Protein AF-A0A849ZCG6-F1 (afdb_monomer_lite)

Secondary structure (DSSP, 8-state):
-------PPPP--HHHHIIIIIGGGSPTT--HHHHHHS-S-TT--HHHHHHHHHHHHHHHHHHHHHHT-TT----SSHHHHHHHGGG--HHHHHHHHH-BSSTTSPBHHHHHHHHHHHHHHHHHHHHH--EEE--SSGGG-EEEEEETTEEEEE-HHHHHHHHTSTTTTTTTHHHHHHIIIIITTT--GGGSPP-S-TT-----BSS--HHHHHHHHHHH-TT-----TTSPPHHHHHHTT-SEEEEEEETTTTEEEEEEE-SSEEEEEEEETTEEEEEEEEE--SSSPPEEEEEE-TT--EEEEEEEEETTEEEEEEEETT--

Structure (mmCIF, N/CA/C/O backbone):
data_AF-A0A849ZCG6-F1
#
_entry.id   AF-A0A849ZCG6-F1
#
loop_
_atom_site.group_PDB
_atom_site.id
_atom_site.type_symbol
_atom_site.label_atom_id
_atom_site.label_alt_id
_atom_site.label_comp_id
_atom_site.label_asym_id
_atom_site.label_entity_id
_atom_site.label_seq_id
_atom_site.pdbx_PDB_ins_code
_atom_site.Cartn_x
_atom_site.Cartn_y
_atom_site.Cartn_z
_atom_site.occupancy
_atom_site.B_iso_or_equiv
_atom_site.auth_seq_id
_atom_site.auth_comp_id
_atom_site.auth_asym_id
_atom_site.auth_atom_id
_atom_site.pdbx_PDB_model_num
ATOM 1 N N . MET A 1 1 ? 50.697 -10.346 13.438 1.00 40.75 1 MET A N 1
ATOM 2 C CA . MET A 1 1 ? 49.800 -10.617 12.291 1.00 40.75 1 MET A CA 1
ATOM 3 C C . MET A 1 1 ? 48.739 -9.524 12.235 1.00 40.75 1 MET A C 1
ATOM 5 O O . MET A 1 1 ? 47.953 -9.419 13.169 1.00 40.75 1 MET A O 1
ATOM 9 N N . LYS A 1 2 ? 48.748 -8.664 11.204 1.00 34.62 2 LYS A N 1
ATOM 10 C CA . LYS A 1 2 ? 47.652 -7.710 10.957 1.00 34.62 2 LYS A CA 1
ATOM 11 C C . LYS A 1 2 ? 46.417 -8.524 10.565 1.00 34.62 2 LYS A C 1
ATOM 13 O O . LYS A 1 2 ? 46.492 -9.297 9.614 1.00 34.62 2 LYS A O 1
ATOM 18 N N . LYS A 1 3 ? 45.315 -8.391 11.311 1.00 36.19 3 LYS A N 1
ATOM 19 C CA . LYS A 1 3 ? 44.024 -8.972 10.925 1.00 36.19 3 LYS A CA 1
ATOM 20 C C . LYS A 1 3 ? 43.656 -8.402 9.553 1.00 36.19 3 LYS A C 1
ATOM 22 O O . LYS A 1 3 ? 43.533 -7.186 9.422 1.00 36.19 3 LYS A O 1
ATOM 27 N N . LEU A 1 4 ? 43.545 -9.271 8.549 1.00 33.12 4 LEU A N 1
ATOM 28 C CA . LEU A 1 4 ? 42.955 -8.939 7.256 1.00 33.12 4 LEU A CA 1
ATOM 29 C C . LEU A 1 4 ? 41.557 -8.387 7.533 1.00 33.12 4 LEU A C 1
ATOM 31 O O . LEU A 1 4 ? 40.688 -9.090 8.046 1.00 33.12 4 LEU A O 1
ATOM 35 N N . GLN A 1 5 ? 41.389 -7.095 7.276 1.00 35.34 5 GLN A N 1
ATOM 36 C CA . GLN A 1 5 ? 40.102 -6.430 7.326 1.00 35.34 5 GLN A CA 1
ATOM 37 C C . GLN A 1 5 ? 39.284 -7.042 6.188 1.00 35.34 5 GLN A C 1
ATOM 39 O O . GLN A 1 5 ? 39.550 -6.779 5.016 1.00 35.34 5 GLN A O 1
ATOM 44 N N . VAL A 1 6 ? 38.359 -7.940 6.527 1.00 39.22 6 VAL A N 1
ATOM 45 C CA . VAL A 1 6 ? 37.380 -8.459 5.574 1.00 39.22 6 VAL A CA 1
ATOM 46 C C . VAL A 1 6 ? 36.543 -7.255 5.157 1.00 39.22 6 VAL A C 1
ATOM 48 O O . VAL A 1 6 ? 35.706 -6.783 5.926 1.00 39.22 6 VAL A O 1
ATOM 51 N N . TYR A 1 7 ? 36.842 -6.693 3.985 1.00 39.72 7 TYR A N 1
ATOM 52 C CA . TYR A 1 7 ? 36.022 -5.656 3.373 1.00 39.72 7 TYR A CA 1
ATOM 53 C C . TYR A 1 7 ? 34.651 -6.275 3.130 1.00 39.72 7 TYR A C 1
ATOM 55 O O . TYR A 1 7 ? 34.474 -7.098 2.234 1.00 39.72 7 TYR A O 1
ATOM 63 N N . LYS A 1 8 ? 33.685 -5.922 3.979 1.00 44.72 8 LYS A N 1
ATOM 64 C CA . LYS A 1 8 ? 32.283 -6.226 3.721 1.00 44.72 8 LYS A CA 1
ATOM 65 C C . LYS A 1 8 ? 31.948 -5.546 2.386 1.00 44.72 8 LYS A C 1
ATOM 67 O O . LYS A 1 8 ? 32.287 -4.365 2.250 1.00 44.72 8 LYS A O 1
ATOM 72 N N . PRO A 1 9 ? 31.373 -6.250 1.395 1.00 60.22 9 PRO A N 1
ATOM 73 C CA . PRO A 1 9 ? 30.975 -5.603 0.153 1.00 60.22 9 PRO A CA 1
ATOM 74 C C . PRO A 1 9 ? 30.108 -4.390 0.498 1.00 60.22 9 PRO A C 1
ATOM 76 O O . PRO A 1 9 ? 29.282 -4.451 1.413 1.00 60.22 9 PRO A O 1
ATOM 79 N N . ALA A 1 10 ? 30.374 -3.261 -0.162 1.00 72.94 10 ALA A N 1
ATOM 80 C CA . ALA A 1 10 ? 29.630 -2.035 0.086 1.00 72.94 10 ALA A CA 1
ATOM 81 C C . ALA A 1 10 ? 28.130 -2.308 -0.104 1.00 72.94 10 ALA A C 1
ATOM 83 O O . ALA A 1 10 ? 27.751 -3.031 -1.029 1.00 72.94 10 ALA A O 1
ATOM 84 N N . ARG A 1 11 ? 27.304 -1.736 0.776 1.00 86.19 11 ARG A N 1
ATOM 85 C CA . ARG A 1 11 ? 25.838 -1.841 0.749 1.00 86.19 11 ARG A CA 1
ATOM 86 C C . ARG A 1 11 ? 25.300 -1.461 -0.635 1.00 86.19 11 ARG A C 1
ATOM 88 O O . ARG A 1 11 ? 25.823 -0.539 -1.271 1.00 86.19 11 ARG A O 1
ATOM 95 N N . LEU A 1 12 ? 24.290 -2.179 -1.106 1.00 90.75 12 LEU A N 1
ATOM 96 C CA . LEU A 1 12 ? 23.609 -1.923 -2.369 1.00 90.75 12 LEU A CA 1
ATOM 97 C C . LEU A 1 12 ? 22.279 -1.210 -2.094 1.00 90.75 12 LEU A C 1
ATOM 99 O O . LEU A 1 12 ? 21.214 -1.825 -2.033 1.00 90.75 12 LEU A O 1
ATOM 103 N N . ASP A 1 13 ? 22.364 0.101 -1.869 1.00 94.62 13 ASP A N 1
ATOM 104 C CA . ASP A 1 13 ? 21.191 0.964 -1.725 1.00 94.62 13 ASP A CA 1
ATOM 105 C C . ASP A 1 13 ? 20.553 1.303 -3.091 1.00 94.62 13 ASP A C 1
ATOM 107 O O . ASP A 1 13 ? 21.103 1.024 -4.162 1.00 94.62 13 ASP A O 1
ATOM 111 N N . ALA A 1 14 ? 19.359 1.902 -3.061 1.00 94.88 14 ALA A N 1
ATOM 112 C CA . ALA A 1 14 ? 18.614 2.242 -4.274 1.00 94.88 14 ALA A CA 1
ATOM 113 C C . ALA A 1 14 ? 19.334 3.280 -5.158 1.00 94.88 14 ALA A C 1
ATOM 115 O O . ALA A 1 14 ? 19.219 3.227 -6.385 1.00 94.88 14 ALA A O 1
ATOM 116 N N . GLU A 1 15 ? 20.083 4.213 -4.561 1.00 95.12 15 GLU A N 1
ATOM 117 C CA . GLU A 1 15 ? 20.839 5.227 -5.305 1.00 95.12 15 GLU A CA 1
ATOM 118 C C . GLU A 1 15 ? 21.993 4.584 -6.074 1.00 95.12 15 GLU A C 1
ATOM 120 O O . GLU A 1 15 ? 22.219 4.884 -7.247 1.00 95.12 15 GLU A O 1
ATOM 125 N N . ARG A 1 16 ? 22.703 3.656 -5.437 1.00 94.75 16 ARG A N 1
ATOM 126 C CA . ARG A 1 16 ? 23.783 2.896 -6.044 1.00 94.75 16 ARG A CA 1
ATOM 127 C C . ARG A 1 16 ? 23.267 1.974 -7.143 1.00 94.75 16 ARG A C 1
ATOM 129 O O . ARG A 1 16 ? 23.869 1.957 -8.213 1.00 94.75 16 ARG A O 1
ATOM 136 N N . LEU A 1 17 ? 22.141 1.285 -6.927 1.00 95.00 17 LEU A N 1
ATOM 137 C CA . LEU A 1 17 ? 21.459 0.518 -7.978 1.00 95.00 17 LEU A CA 1
ATOM 138 C C . LEU A 1 17 ? 21.165 1.397 -9.196 1.00 95.00 17 LEU A C 1
ATOM 140 O O . LEU A 1 17 ? 21.531 1.041 -10.315 1.00 95.00 17 LEU A O 1
ATOM 144 N N . PHE A 1 18 ? 20.561 2.568 -8.977 1.00 95.62 18 PHE A N 1
ATOM 145 C CA . PHE A 1 18 ? 20.289 3.529 -10.041 1.00 95.62 18 PHE A CA 1
ATOM 146 C C . PHE A 1 18 ? 21.573 3.955 -10.764 1.00 95.62 18 PHE A C 1
ATOM 148 O O . PHE A 1 18 ? 21.667 3.817 -11.982 1.00 95.62 18 PHE A O 1
ATOM 155 N N . ARG A 1 19 ? 22.572 4.441 -10.021 1.00 95.06 19 ARG A N 1
ATOM 156 C CA . ARG A 1 19 ? 23.813 5.006 -10.565 1.00 95.06 19 ARG A CA 1
ATOM 157 C C . ARG A 1 19 ? 24.645 3.985 -11.336 1.00 95.06 19 ARG A C 1
ATOM 159 O O . ARG A 1 19 ? 25.226 4.339 -12.354 1.00 95.06 19 ARG A O 1
ATOM 166 N N . GLU A 1 20 ? 24.735 2.752 -10.846 1.00 93.50 20 GLU A N 1
ATOM 167 C CA . GLU A 1 20 ? 25.603 1.729 -11.437 1.00 93.50 20 GLU A CA 1
ATOM 168 C C . GLU A 1 20 ? 24.917 0.951 -12.564 1.00 93.50 20 GLU A C 1
ATOM 170 O O . GLU A 1 20 ? 25.587 0.591 -13.527 1.00 93.50 20 GLU A O 1
ATOM 175 N N . GLN A 1 21 ? 23.606 0.695 -12.467 1.00 93.50 21 GLN A N 1
ATOM 176 C CA . GLN A 1 21 ? 22.914 -0.202 -13.403 1.00 93.50 21 GLN A CA 1
ATOM 177 C C . GLN A 1 21 ? 22.033 0.525 -14.421 1.00 93.50 21 GLN A C 1
ATOM 179 O O . GLN A 1 21 ? 21.887 0.039 -15.538 1.00 93.50 21 GLN A O 1
ATOM 184 N N . PHE A 1 22 ? 21.450 1.676 -14.068 1.00 94.38 22 PHE A N 1
ATOM 185 C CA . PHE A 1 22 ? 20.446 2.336 -14.912 1.00 94.38 22 PHE A CA 1
ATOM 186 C C . PHE A 1 22 ? 20.912 3.665 -15.482 1.00 94.38 22 PHE A C 1
ATOM 188 O O . PHE A 1 22 ? 20.645 3.929 -16.647 1.00 94.38 22 PHE A O 1
ATOM 195 N N . LEU A 1 23 ? 21.633 4.486 -14.715 1.00 93.81 23 LEU A N 1
ATOM 196 C CA . LEU A 1 23 ? 22.146 5.773 -15.186 1.00 93.81 23 LEU A CA 1
ATOM 197 C C . LEU A 1 23 ? 22.976 5.652 -16.483 1.00 93.81 23 LEU A C 1
ATOM 199 O O . LEU A 1 23 ? 22.756 6.473 -17.373 1.00 93.81 23 LEU A O 1
ATOM 203 N N . PRO A 1 24 ? 23.844 4.631 -16.668 1.00 92.94 24 PRO A N 1
ATOM 204 C CA . PRO A 1 24 ? 24.573 4.444 -17.926 1.00 92.94 24 PRO A CA 1
ATOM 205 C C . PRO A 1 24 ? 23.683 4.121 -19.137 1.00 92.94 24 PRO A C 1
ATOM 207 O O . PRO A 1 24 ? 24.143 4.234 -20.268 1.00 92.94 24 PRO A O 1
ATOM 210 N N . LEU A 1 25 ? 22.430 3.708 -18.910 1.00 92.56 25 LEU A N 1
ATOM 211 C CA . LEU A 1 25 ? 21.464 3.359 -19.957 1.00 92.56 25 LEU A CA 1
ATOM 212 C C . LEU A 1 25 ? 20.627 4.561 -20.418 1.00 92.56 25 LEU A C 1
ATOM 214 O O . LEU A 1 25 ? 19.839 4.433 -21.355 1.00 92.56 25 LEU A O 1
ATOM 218 N N . TYR A 1 26 ? 20.764 5.724 -19.772 1.00 93.50 26 TYR A N 1
ATOM 219 C CA . TYR A 1 26 ? 20.118 6.950 -20.242 1.00 93.50 26 TYR A CA 1
ATOM 220 C C . TYR A 1 26 ? 20.844 7.488 -21.481 1.00 93.50 26 TYR A C 1
ATOM 222 O O . TYR A 1 26 ? 22.069 7.368 -21.574 1.00 93.50 26 TYR A O 1
ATOM 230 N N . PRO A 1 27 ? 20.129 8.135 -22.421 1.00 89.81 27 PRO A N 1
ATOM 231 C CA . PRO A 1 27 ? 20.770 8.734 -23.584 1.00 89.81 27 PRO A CA 1
ATOM 232 C C . PRO A 1 27 ? 21.845 9.761 -23.169 1.00 89.81 27 PRO A C 1
ATOM 234 O O . PRO A 1 27 ? 21.611 10.537 -22.233 1.00 89.81 27 PRO A O 1
ATOM 237 N N . PRO A 1 28 ? 23.008 9.817 -23.846 1.00 89.69 28 PRO A N 1
ATOM 238 C CA . PRO A 1 28 ? 24.068 10.766 -23.512 1.00 89.69 28 PRO A CA 1
ATOM 239 C C . PRO A 1 28 ? 23.575 12.220 -23.500 1.00 89.69 28 PRO A C 1
ATOM 241 O O . PRO A 1 28 ? 22.860 12.645 -24.403 1.00 89.69 28 PRO A O 1
ATOM 244 N N . GLY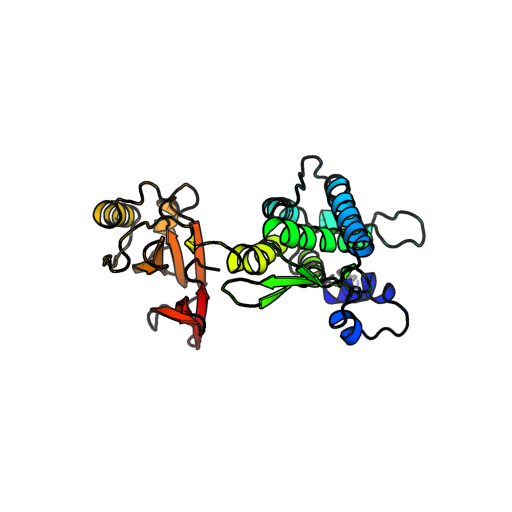 A 1 29 ? 23.967 12.990 -22.480 1.00 88.38 29 GLY A N 1
ATOM 245 C CA . GLY A 1 29 ? 23.579 14.401 -22.342 1.00 88.38 29 GLY A CA 1
ATOM 246 C C . GLY A 1 29 ? 22.133 14.639 -21.890 1.00 88.38 29 GLY A C 1
ATOM 247 O O . GLY A 1 29 ? 21.681 15.781 -21.895 1.00 88.38 29 GLY A O 1
ATOM 248 N N . SER A 1 30 ? 21.406 13.592 -21.492 1.00 90.31 30 SER A N 1
ATOM 249 C CA . SER A 1 30 ? 20.031 13.725 -21.006 1.00 90.31 30 SER A CA 1
ATOM 250 C C . SER A 1 30 ? 19.934 14.494 -19.689 1.00 90.31 30 SER A C 1
ATOM 252 O O . SER A 1 30 ? 20.654 14.210 -18.731 1.00 90.31 30 SER A O 1
ATOM 254 N N . ASP A 1 31 ? 18.949 15.387 -19.601 1.00 93.00 31 ASP A N 1
ATOM 255 C CA . ASP A 1 31 ? 18.501 15.975 -18.340 1.00 93.00 31 ASP A CA 1
ATOM 256 C C . ASP A 1 31 ? 17.413 15.084 -17.717 1.00 93.00 31 ASP A C 1
ATOM 258 O O . ASP A 1 31 ? 16.291 14.980 -18.224 1.00 93.00 31 ASP A O 1
ATOM 262 N N . LEU A 1 32 ? 17.738 14.444 -16.590 1.00 91.69 32 LEU A N 1
ATOM 263 C CA . LEU A 1 32 ? 16.813 13.565 -15.865 1.00 91.69 32 LEU A CA 1
ATOM 264 C C . LEU A 1 32 ? 15.553 14.296 -15.380 1.00 91.69 32 LEU A C 1
ATOM 266 O O . LEU A 1 32 ? 14.475 13.705 -15.318 1.00 91.69 32 LEU A O 1
ATOM 270 N N . GLY A 1 33 ? 15.669 15.574 -15.021 1.00 91.69 33 GLY A N 1
ATOM 271 C CA . GLY A 1 33 ? 14.538 16.402 -14.621 1.00 91.69 33 GLY A CA 1
ATOM 272 C C . GLY A 1 33 ? 13.581 16.655 -15.783 1.00 91.69 33 GLY A C 1
ATOM 273 O O . GLY A 1 33 ? 12.365 16.599 -15.590 1.00 91.69 33 GLY A O 1
ATOM 274 N N . VAL A 1 34 ? 14.111 16.885 -16.988 1.00 93.12 34 VAL A N 1
ATOM 275 C CA . VAL A 1 34 ? 13.304 17.010 -18.213 1.00 93.12 34 VAL A CA 1
ATOM 276 C C . VAL A 1 34 ? 12.640 15.682 -18.556 1.00 93.12 34 VAL A C 1
ATOM 278 O O . VAL A 1 34 ? 11.423 15.663 -18.746 1.00 93.12 34 VAL A O 1
ATOM 281 N N . ILE A 1 35 ? 13.396 14.578 -18.555 1.00 92.12 35 ILE A N 1
ATOM 282 C CA . ILE A 1 35 ? 12.859 13.232 -18.805 1.00 92.12 35 ILE A CA 1
ATOM 283 C C . ILE A 1 35 ? 11.682 12.950 -17.880 1.00 92.12 35 ILE A C 1
ATOM 285 O O . ILE A 1 35 ? 10.619 12.576 -18.347 1.00 92.12 35 ILE A O 1
ATOM 289 N N . ARG A 1 36 ? 11.823 13.189 -16.574 1.00 90.88 36 ARG A N 1
ATOM 290 C CA . ARG A 1 36 ? 10.790 12.834 -15.589 1.00 90.88 36 ARG A CA 1
ATOM 291 C C . ARG A 1 36 ? 9.506 13.659 -15.706 1.00 90.88 36 ARG A C 1
ATOM 293 O O . ARG A 1 36 ? 8.451 13.178 -15.289 1.00 90.88 36 ARG A O 1
ATOM 300 N N . ARG A 1 37 ? 9.576 14.872 -16.262 1.00 91.19 37 ARG A N 1
ATOM 301 C CA . ARG A 1 37 ? 8.423 15.778 -16.419 1.00 91.19 37 ARG A CA 1
ATOM 302 C C . ARG A 1 37 ? 7.767 15.723 -17.799 1.00 91.19 37 ARG A C 1
ATOM 304 O O . ARG A 1 37 ? 6.626 16.152 -17.922 1.00 91.19 37 ARG A O 1
ATOM 311 N N . THR A 1 38 ? 8.464 15.233 -18.820 1.00 92.62 38 THR A N 1
ATOM 312 C CA . THR A 1 38 ? 7.995 15.310 -20.210 1.00 92.62 38 THR A CA 1
ATOM 313 C C . THR A 1 38 ? 7.281 14.029 -20.608 1.00 92.62 38 THR A C 1
ATOM 315 O O . THR A 1 38 ? 7.871 12.954 -20.551 1.00 92.62 38 THR A O 1
ATOM 318 N N . ASP A 1 39 ? 6.027 14.141 -21.045 1.00 91.75 39 ASP A N 1
ATOM 319 C CA . ASP A 1 39 ? 5.334 13.017 -21.670 1.00 91.75 39 ASP A CA 1
ATOM 320 C C . ASP A 1 39 ? 5.942 12.725 -23.043 1.00 91.75 39 ASP A C 1
ATOM 322 O O . ASP A 1 39 ? 5.977 13.593 -23.914 1.00 91.75 39 ASP A O 1
ATOM 326 N N . ALA A 1 40 ? 6.452 11.507 -23.215 1.00 93.19 40 ALA A N 1
ATOM 327 C CA . ALA A 1 40 ? 7.021 11.032 -24.469 1.00 93.19 40 ALA A CA 1
ATOM 328 C C . ALA A 1 40 ? 5.940 10.566 -25.461 1.00 93.19 40 ALA A C 1
ATOM 330 O O . ALA A 1 40 ? 6.250 10.343 -26.630 1.00 93.19 40 ALA A O 1
ATOM 331 N N . ASN A 1 41 ? 4.680 10.443 -25.025 1.00 93.38 41 ASN A N 1
ATOM 332 C CA . ASN A 1 41 ? 3.544 10.095 -25.873 1.00 93.38 41 ASN A CA 1
ATOM 333 C C . ASN A 1 41 ? 2.360 11.079 -25.717 1.00 93.38 41 ASN A C 1
ATOM 335 O O . ASN A 1 41 ? 1.231 10.654 -25.454 1.00 93.38 41 ASN A O 1
ATOM 339 N N . PRO A 1 42 ? 2.561 12.397 -25.923 1.00 89.50 42 PRO A N 1
ATOM 340 C CA . PRO A 1 42 ? 1.528 13.404 -25.663 1.00 89.50 42 PRO A CA 1
ATOM 341 C C . PRO A 1 42 ? 0.302 13.259 -26.582 1.00 89.50 42 PRO A C 1
ATOM 343 O O . PRO A 1 42 ? -0.805 13.641 -26.211 1.00 89.50 42 PRO A O 1
ATOM 346 N N . ALA A 1 43 ? 0.484 12.678 -27.772 1.00 90.44 43 ALA A N 1
ATOM 347 C CA . ALA A 1 43 ? -0.587 12.403 -28.729 1.00 90.44 43 ALA A CA 1
ATOM 348 C C . ALA A 1 43 ? -1.326 11.076 -28.463 1.00 90.44 43 ALA A C 1
ATOM 350 O O . ALA A 1 43 ? -2.206 10.716 -29.241 1.00 90.44 43 ALA A O 1
ATOM 351 N N . LYS A 1 44 ? -0.972 10.341 -27.395 1.00 89.81 44 LYS A N 1
ATOM 352 C CA . LYS A 1 44 ? -1.550 9.034 -27.039 1.00 89.81 44 LYS A CA 1
ATOM 353 C C . LYS A 1 44 ? -1.519 8.033 -28.201 1.00 89.81 44 LYS A C 1
ATOM 355 O O . LYS A 1 44 ? -2.505 7.354 -28.476 1.00 89.81 44 LYS A O 1
ATOM 360 N N . ASN A 1 45 ? -0.379 7.940 -28.886 1.00 92.81 45 ASN A N 1
ATOM 361 C CA . ASN A 1 45 ? -0.170 6.967 -29.950 1.00 92.81 45 ASN A CA 1
ATOM 362 C C . ASN A 1 45 ? -0.414 5.542 -29.406 1.00 92.81 45 ASN A C 1
ATOM 364 O O . ASN A 1 45 ? 0.299 5.133 -28.480 1.00 92.81 45 ASN A O 1
ATOM 368 N N . PRO A 1 46 ? -1.380 4.787 -29.964 1.00 93.44 46 PRO A N 1
ATOM 369 C CA . PRO A 1 46 ? -1.723 3.453 -29.479 1.00 93.44 46 PRO A CA 1
ATOM 370 C C . PRO A 1 46 ? -0.578 2.451 -29.642 1.00 93.44 46 PRO A C 1
ATOM 372 O O . PRO A 1 46 ? -0.446 1.559 -28.813 1.00 93.44 46 PRO A O 1
ATOM 375 N N . ALA A 1 47 ? 0.301 2.616 -30.637 1.00 93.06 47 ALA A N 1
ATOM 376 C CA . ALA A 1 47 ? 1.433 1.709 -30.834 1.00 93.06 47 ALA A CA 1
ATOM 377 C C . ALA A 1 47 ? 2.423 1.751 -29.657 1.00 93.06 47 ALA A C 1
ATOM 379 O O . ALA A 1 47 ? 2.941 0.719 -29.239 1.00 93.06 47 ALA A O 1
ATOM 380 N N . SER A 1 48 ? 2.657 2.935 -29.080 1.00 90.75 48 SER A N 1
ATOM 381 C CA . SER A 1 48 ? 3.522 3.079 -27.903 1.00 90.75 48 SER A CA 1
ATOM 382 C C . SER A 1 48 ? 2.912 2.434 -26.659 1.00 90.75 48 SER A C 1
ATOM 384 O O . SER A 1 48 ? 3.643 1.871 -25.852 1.00 90.75 48 SER A O 1
ATOM 386 N N . LEU A 1 49 ? 1.585 2.501 -26.508 1.00 93.81 49 LEU A N 1
ATOM 387 C CA . LEU A 1 49 ? 0.881 1.846 -25.404 1.00 93.81 49 LEU A CA 1
ATOM 388 C C . LEU A 1 49 ? 0.860 0.320 -25.585 1.00 93.81 49 LEU A C 1
ATOM 390 O O . LEU A 1 49 ? 1.168 -0.388 -24.633 1.00 93.81 49 LEU A O 1
ATOM 394 N N . SER A 1 50 ? 0.632 -0.173 -26.810 1.00 93.75 50 SER A N 1
ATOM 395 C CA . SER A 1 50 ? 0.731 -1.604 -27.152 1.00 93.75 50 SER A CA 1
ATOM 396 C C . SER A 1 50 ? 2.104 -2.167 -26.793 1.00 93.75 50 SER A C 1
ATOM 398 O O . SER A 1 50 ? 2.196 -3.179 -26.112 1.00 93.75 50 SER A O 1
ATOM 400 N N . ALA A 1 51 ? 3.188 -1.467 -27.146 1.00 93.38 51 ALA A N 1
ATOM 401 C CA . ALA A 1 51 ? 4.542 -1.908 -26.810 1.00 93.38 51 ALA A CA 1
ATOM 402 C C . ALA A 1 51 ? 4.790 -1.990 -25.288 1.00 93.38 51 ALA A C 1
ATOM 404 O O . ALA A 1 51 ? 5.500 -2.882 -24.816 1.00 93.38 51 ALA A O 1
ATOM 405 N N . ILE A 1 52 ? 4.208 -1.073 -24.505 1.00 95.12 52 ILE A N 1
ATOM 406 C CA . ILE A 1 52 ? 4.273 -1.120 -23.036 1.00 95.12 52 ILE A CA 1
ATOM 407 C C . ILE A 1 52 ? 3.517 -2.344 -22.507 1.00 95.12 52 ILE A C 1
ATOM 409 O O . ILE A 1 52 ? 4.044 -3.065 -21.659 1.00 95.12 52 ILE A O 1
ATOM 413 N N . GLU A 1 53 ? 2.313 -2.596 -23.021 1.00 94.88 53 GLU A N 1
ATOM 414 C CA . GLU A 1 53 ? 1.487 -3.744 -22.636 1.00 94.88 53 GLU A CA 1
ATOM 415 C C . GLU A 1 53 ? 2.160 -5.073 -22.993 1.00 94.88 53 GLU A C 1
ATOM 417 O O . GLU A 1 53 ? 2.293 -5.936 -22.129 1.00 94.88 53 GLU A O 1
ATOM 422 N N . GLU A 1 54 ? 2.696 -5.202 -24.205 1.00 96.38 54 GLU A N 1
ATOM 423 C CA . GLU A 1 54 ? 3.464 -6.370 -24.650 1.00 96.38 54 GLU A CA 1
ATOM 424 C C . GLU A 1 54 ? 4.683 -6.625 -23.750 1.00 96.38 54 GLU A C 1
ATOM 426 O O . GLU A 1 54 ? 4.983 -7.769 -23.396 1.00 96.38 54 GLU A O 1
ATOM 431 N N . THR A 1 55 ? 5.374 -5.563 -23.319 1.00 96.75 55 THR A N 1
ATOM 432 C CA . THR A 1 55 ? 6.522 -5.681 -22.406 1.00 96.75 55 THR A CA 1
ATOM 433 C C . THR A 1 55 ? 6.092 -6.155 -21.015 1.00 96.75 55 THR A C 1
ATOM 435 O O . THR A 1 55 ? 6.768 -6.992 -20.407 1.00 96.75 55 THR A O 1
ATOM 438 N N . ALA A 1 56 ? 4.957 -5.662 -20.513 1.00 97.88 56 ALA A N 1
ATOM 439 C CA . ALA A 1 56 ? 4.378 -6.102 -19.249 1.00 97.88 56 ALA A CA 1
ATOM 440 C C . ALA A 1 56 ? 3.892 -7.566 -19.318 1.00 97.88 56 ALA A C 1
ATOM 442 O O . ALA A 1 56 ? 4.107 -8.337 -18.386 1.00 97.88 56 ALA A O 1
ATOM 443 N N . GLU A 1 57 ? 3.313 -7.994 -20.439 1.00 98.06 57 GLU A N 1
ATOM 444 C CA . GLU A 1 57 ? 2.934 -9.393 -20.685 1.00 98.06 57 GLU A CA 1
ATOM 445 C C . GLU A 1 57 ? 4.136 -10.321 -20.780 1.00 98.06 57 GLU A C 1
ATOM 447 O O . GLU A 1 57 ? 4.098 -11.447 -20.278 1.00 98.06 57 GLU A O 1
ATOM 452 N N . LEU A 1 58 ? 5.228 -9.851 -21.376 1.00 97.50 58 LEU A N 1
ATOM 453 C CA . LEU A 1 58 ? 6.479 -10.590 -21.377 1.00 97.50 58 LEU A CA 1
ATOM 454 C C . LEU A 1 58 ? 7.039 -10.742 -19.956 1.00 97.50 58 LEU A C 1
ATOM 456 O O . LEU A 1 58 ? 7.520 -11.821 -19.612 1.00 97.50 58 LEU A O 1
ATOM 460 N N . PHE A 1 59 ? 6.941 -9.706 -19.115 1.00 98.25 59 PHE A N 1
ATOM 461 C CA . PHE A 1 59 ? 7.306 -9.821 -17.701 1.00 98.25 59 PHE A CA 1
ATOM 462 C C . PHE A 1 59 ? 6.486 -10.900 -16.998 1.00 98.25 59 PHE A C 1
ATOM 464 O O . PHE A 1 59 ? 7.071 -11.783 -16.380 1.00 98.25 59 PHE A O 1
ATOM 471 N N . ALA A 1 60 ? 5.156 -10.856 -17.126 1.00 98.19 60 ALA A N 1
ATOM 472 C CA . ALA A 1 60 ? 4.255 -11.810 -16.483 1.00 98.19 60 ALA A CA 1
ATOM 473 C C . ALA A 1 60 ? 4.618 -13.266 -16.820 1.00 98.19 60 ALA A C 1
ATOM 475 O O . ALA A 1 60 ? 4.615 -14.128 -15.946 1.00 98.19 60 ALA A O 1
ATOM 476 N N . LYS A 1 61 ? 5.010 -13.518 -18.076 1.00 97.62 61 LYS A N 1
ATOM 477 C CA . LYS A 1 61 ? 5.430 -14.841 -18.562 1.00 97.62 61 LYS A CA 1
ATOM 478 C C . LYS A 1 61 ? 6.799 -15.282 -18.038 1.00 97.62 61 LYS A C 1
ATOM 480 O O . LYS A 1 61 ? 6.990 -16.464 -17.787 1.00 97.62 61 LYS A O 1
ATOM 485 N N . LEU A 1 62 ? 7.763 -14.367 -17.922 1.00 96.94 62 LEU A N 1
ATOM 486 C CA . LEU A 1 62 ? 9.161 -14.705 -17.609 1.00 96.94 62 LEU A CA 1
ATOM 487 C C . LEU A 1 62 ? 9.519 -14.570 -16.123 1.00 96.94 62 LEU A C 1
ATOM 489 O O . LEU A 1 62 ? 10.498 -15.165 -15.669 1.00 96.94 62 LEU A O 1
ATOM 493 N N . ALA A 1 63 ? 8.767 -13.778 -15.360 1.00 97.19 63 ALA A N 1
ATOM 494 C CA . ALA A 1 63 ? 9.032 -13.537 -13.946 1.00 97.19 63 ALA A CA 1
ATOM 495 C C . ALA A 1 63 ? 8.997 -14.812 -13.077 1.00 97.19 63 ALA A C 1
ATOM 497 O O . ALA A 1 63 ? 9.889 -14.925 -12.233 1.00 97.19 63 ALA A O 1
ATOM 498 N N . PRO A 1 64 ? 8.076 -15.782 -13.277 1.00 97.19 64 PRO A N 1
ATOM 499 C CA . PRO A 1 64 ? 8.076 -17.048 -12.533 1.00 97.19 64 PRO A CA 1
ATOM 500 C C . PRO A 1 64 ? 9.430 -17.768 -12.597 1.00 97.19 64 PRO A C 1
ATOM 502 O O . PRO A 1 64 ? 10.037 -18.060 -11.564 1.00 97.19 64 PRO A O 1
ATOM 505 N N . ASP A 1 65 ? 9.978 -17.944 -13.801 1.00 94.75 65 ASP A N 1
ATOM 506 C CA . ASP A 1 65 ? 11.285 -18.577 -14.016 1.00 94.75 65 ASP A CA 1
ATOM 507 C C . ASP A 1 65 ? 12.442 -17.726 -13.480 1.00 94.75 65 ASP A C 1
ATOM 509 O O . ASP A 1 65 ? 13.396 -18.240 -12.886 1.00 94.75 65 ASP A O 1
ATOM 513 N N . AL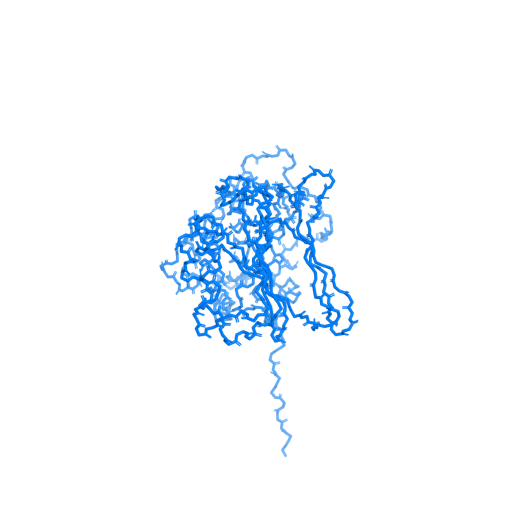A A 1 66 ? 12.370 -16.406 -13.673 1.00 94.38 66 ALA A N 1
ATOM 514 C CA . ALA A 1 66 ? 13.391 -15.473 -13.206 1.00 94.38 66 ALA A CA 1
ATOM 515 C C . ALA A 1 66 ? 13.517 -15.486 -11.671 1.00 94.38 66 ALA A C 1
ATOM 517 O O . ALA A 1 66 ? 14.628 -15.428 -11.135 1.00 94.38 66 ALA A O 1
ATOM 518 N N . LEU A 1 67 ? 12.385 -15.614 -10.975 1.00 95.62 67 LEU A N 1
ATOM 519 C CA . LEU A 1 67 ? 12.299 -15.657 -9.518 1.00 95.62 67 LEU A CA 1
ATOM 520 C C . LEU A 1 67 ? 12.459 -17.073 -8.950 1.00 95.62 67 LEU A C 1
ATOM 522 O O . LEU A 1 67 ? 12.783 -17.210 -7.771 1.00 95.62 67 LEU A O 1
ATOM 526 N N . GLY A 1 68 ? 12.337 -18.117 -9.774 1.00 94.69 68 GLY A N 1
ATOM 527 C CA . GLY A 1 68 ? 12.366 -19.513 -9.330 1.00 94.69 68 GLY A CA 1
ATOM 528 C C . GLY A 1 68 ? 11.073 -19.941 -8.629 1.00 94.69 68 GLY A C 1
ATOM 529 O O . GLY A 1 68 ? 11.118 -20.758 -7.714 1.00 94.69 68 GLY A O 1
ATOM 530 N N . ALA A 1 69 ? 9.943 -19.365 -9.037 1.00 96.56 69 ALA A N 1
ATOM 531 C CA . ALA A 1 69 ? 8.611 -19.610 -8.498 1.00 96.56 69 ALA A CA 1
ATOM 532 C C . ALA A 1 69 ? 7.657 -19.981 -9.652 1.00 96.56 69 ALA A C 1
ATOM 534 O O . ALA A 1 69 ? 6.917 -19.117 -10.112 1.00 96.56 69 ALA A O 1
ATOM 535 N N . PRO A 1 70 ? 7.683 -21.231 -10.156 1.00 94.62 70 PRO A N 1
ATOM 536 C CA . PRO A 1 70 ? 6.944 -21.629 -11.362 1.00 94.62 70 PRO A CA 1
ATOM 537 C C . PRO A 1 70 ? 5.419 -21.532 -11.216 1.00 94.62 70 PRO A C 1
ATOM 539 O O . PRO A 1 70 ? 4.728 -21.336 -12.208 1.00 94.62 70 PRO A O 1
ATOM 542 N N . ASP A 1 71 ? 4.903 -21.615 -9.987 1.00 95.00 71 ASP A N 1
ATOM 543 C CA . ASP A 1 71 ? 3.472 -21.486 -9.684 1.00 95.00 71 ASP A CA 1
ATOM 544 C C . ASP A 1 71 ? 3.028 -20.021 -9.487 1.00 95.00 71 ASP A C 1
ATOM 546 O O . ASP A 1 71 ? 1.885 -19.755 -9.112 1.00 95.00 71 ASP A O 1
ATOM 550 N N . LEU A 1 72 ? 3.930 -19.049 -9.686 1.00 97.50 72 LEU A N 1
ATOM 551 C CA . LEU A 1 72 ? 3.594 -17.631 -9.601 1.00 97.50 72 LEU A CA 1
ATOM 552 C C . LEU A 1 72 ? 2.684 -17.238 -10.769 1.00 97.50 72 LEU A C 1
ATOM 554 O O . LEU A 1 72 ? 3.133 -17.130 -11.907 1.00 97.50 72 LEU A O 1
ATOM 558 N N . ASP A 1 73 ? 1.425 -16.939 -10.458 1.00 96.12 73 ASP A N 1
ATOM 559 C CA . ASP A 1 73 ? 0.466 -16.427 -11.434 1.00 96.12 73 ASP A CA 1
ATOM 560 C C . ASP A 1 73 ? 0.388 -14.891 -11.417 1.00 96.12 73 ASP A C 1
ATOM 562 O O . ASP A 1 73 ? 0.127 -14.266 -10.377 1.00 96.12 73 ASP A O 1
ATOM 566 N N . LEU A 1 74 ? 0.609 -14.291 -12.587 1.00 97.88 74 LEU A N 1
ATOM 567 C CA . LEU A 1 74 ? 0.665 -12.851 -12.832 1.00 97.88 74 LEU A CA 1
ATOM 568 C C . LEU A 1 74 ? -0.423 -12.450 -13.843 1.00 97.88 74 LEU A C 1
ATOM 570 O O . LEU A 1 74 ? -0.187 -12.309 -15.041 1.00 97.88 74 LEU A O 1
ATOM 574 N N . ASP A 1 75 ? -1.630 -12.259 -13.316 1.00 97.25 75 ASP A N 1
ATOM 575 C CA . ASP A 1 75 ? -2.895 -11.994 -14.015 1.00 97.25 75 ASP A CA 1
ATOM 576 C C . ASP A 1 75 ? -3.246 -10.498 -14.141 1.00 97.25 75 ASP A C 1
ATOM 578 O O . ASP A 1 75 ? -4.367 -10.149 -14.509 1.00 97.25 75 ASP A O 1
ATOM 582 N N . PHE A 1 76 ? -2.299 -9.602 -13.839 1.00 98.00 76 PHE A N 1
ATOM 583 C CA . PHE A 1 76 ? -2.478 -8.143 -13.840 1.00 98.00 76 PHE A CA 1
ATOM 584 C C . PHE A 1 76 ? -3.489 -7.588 -12.824 1.00 98.00 76 PHE A C 1
ATOM 586 O O . PHE A 1 76 ? -3.885 -6.427 -12.930 1.00 98.00 76 PHE A O 1
ATOM 593 N N . THR A 1 77 ? -3.900 -8.375 -11.828 1.00 97.75 77 THR A N 1
ATOM 594 C CA . THR A 1 77 ? -4.716 -7.878 -10.712 1.00 97.75 77 THR A CA 1
ATOM 595 C C . THR A 1 77 ? -3.857 -7.229 -9.623 1.00 97.75 77 THR A C 1
ATOM 597 O O . THR A 1 77 ? -2.637 -7.402 -9.582 1.00 97.75 77 THR A O 1
ATOM 600 N N . ASP A 1 78 ? -4.479 -6.542 -8.664 1.00 96.81 78 ASP A N 1
ATOM 601 C CA . ASP A 1 78 ? -3.766 -6.065 -7.470 1.00 96.81 78 ASP A CA 1
ATOM 602 C C . ASP A 1 78 ? -3.145 -7.245 -6.702 1.00 96.81 78 ASP A C 1
ATOM 604 O O . ASP A 1 78 ? -2.012 -7.175 -6.224 1.00 96.81 78 ASP A O 1
ATOM 608 N N . ALA A 1 79 ? -3.843 -8.389 -6.674 1.00 96.81 79 ALA A N 1
ATOM 609 C CA . ALA A 1 79 ? -3.364 -9.615 -6.046 1.00 96.81 79 ALA A CA 1
ATOM 610 C C . ALA A 1 79 ? -2.072 -10.143 -6.693 1.00 96.81 79 ALA A C 1
ATOM 612 O O . ALA A 1 79 ? -1.237 -10.712 -5.990 1.00 96.81 79 ALA A O 1
ATOM 613 N N . SER A 1 80 ? -1.844 -9.898 -7.989 1.00 97.81 80 SER A N 1
ATOM 614 C CA . SER A 1 80 ? -0.557 -10.204 -8.624 1.00 97.81 80 SER A CA 1
ATOM 615 C C . SER A 1 80 ? 0.611 -9.462 -7.978 1.00 97.81 80 SER A C 1
ATOM 617 O O . SER A 1 80 ? 1.680 -10.043 -7.803 1.00 97.81 80 SER A O 1
ATOM 619 N N . VAL A 1 81 ? 0.425 -8.197 -7.591 1.00 97.94 81 VAL A N 1
ATOM 620 C CA . VAL A 1 81 ? 1.475 -7.413 -6.921 1.00 97.94 81 VAL A CA 1
ATOM 621 C C . VAL A 1 81 ? 1.772 -7.998 -5.540 1.00 97.94 81 VAL A C 1
ATOM 623 O O . VAL A 1 81 ? 2.939 -8.146 -5.172 1.00 97.94 81 VAL A O 1
ATOM 626 N N . HIS A 1 82 ? 0.730 -8.411 -4.811 1.00 97.31 82 HIS A N 1
ATOM 627 C CA . HIS A 1 82 ? 0.856 -9.067 -3.503 1.00 97.31 82 HIS A CA 1
ATOM 628 C C . HIS A 1 82 ? 1.510 -10.449 -3.577 1.00 97.31 82 HIS A C 1
ATOM 630 O O . HIS A 1 82 ? 2.238 -10.815 -2.658 1.00 97.31 82 HIS A O 1
ATOM 636 N N . ARG A 1 83 ? 1.306 -11.204 -4.663 1.00 97.50 83 ARG A N 1
ATOM 637 C CA . ARG A 1 83 ? 2.010 -12.476 -4.908 1.00 97.50 83 ARG A CA 1
ATOM 638 C C . ARG A 1 83 ? 3.471 -12.263 -5.307 1.00 97.50 83 ARG A C 1
ATOM 640 O O . ARG A 1 83 ? 4.339 -13.026 -4.895 1.00 97.50 83 ARG A O 1
ATOM 647 N N . LEU A 1 84 ? 3.749 -11.217 -6.086 1.00 97.69 84 LEU A N 1
ATOM 648 C CA . LEU A 1 84 ? 5.082 -10.908 -6.598 1.00 97.69 84 LEU A CA 1
ATOM 649 C C . LEU A 1 84 ? 6.021 -10.336 -5.529 1.00 97.69 84 LEU A C 1
ATOM 651 O O . LEU A 1 84 ? 7.179 -10.740 -5.448 1.00 97.69 84 LEU A O 1
ATOM 655 N N . ALA A 1 85 ? 5.554 -9.378 -4.726 1.00 97.38 85 ALA A N 1
ATOM 656 C CA . ALA A 1 85 ? 6.413 -8.615 -3.819 1.00 97.38 85 ALA A CA 1
ATOM 657 C C . ALA A 1 85 ? 7.210 -9.471 -2.808 1.00 97.38 85 ALA A C 1
ATOM 659 O O . ALA A 1 85 ? 8.396 -9.184 -2.630 1.00 97.38 85 ALA A O 1
ATOM 660 N N . PRO A 1 86 ? 6.646 -10.530 -2.188 1.00 96.44 86 PRO A N 1
ATOM 661 C CA . PRO A 1 86 ? 7.391 -11.396 -1.271 1.00 96.44 86 PRO A CA 1
ATOM 662 C C . PRO A 1 86 ? 8.534 -12.173 -1.939 1.00 96.44 86 PRO A C 1
ATOM 664 O O . PRO A 1 86 ? 9.465 -12.596 -1.260 1.00 96.44 86 PRO A O 1
ATOM 667 N N . LEU A 1 87 ? 8.484 -12.354 -3.264 1.00 97.31 87 LEU A N 1
ATOM 668 C CA . LEU A 1 87 ? 9.503 -13.074 -4.033 1.00 97.31 87 LEU A CA 1
ATOM 669 C C . LEU A 1 87 ? 10.706 -12.193 -4.402 1.00 97.31 87 LEU A C 1
ATOM 671 O O . LEU A 1 87 ? 11.713 -12.697 -4.904 1.00 97.31 87 LEU A O 1
ATOM 675 N N . LEU A 1 88 ? 10.639 -10.885 -4.134 1.00 96.50 88 LEU A N 1
ATOM 676 C CA . LEU A 1 88 ? 11.751 -9.952 -4.316 1.00 96.50 88 LEU A CA 1
ATOM 677 C C . LEU A 1 88 ? 12.743 -10.068 -3.146 1.00 96.50 88 LEU A C 1
ATOM 679 O O . LEU A 1 88 ? 12.837 -9.190 -2.283 1.00 96.50 88 LEU A O 1
ATOM 683 N N . THR A 1 89 ? 13.471 -11.185 -3.104 1.00 96.12 89 THR A N 1
ATOM 684 C CA . THR A 1 89 ? 14.466 -11.494 -2.064 1.00 96.12 89 THR A CA 1
ATOM 685 C C . THR A 1 89 ? 15.893 -11.181 -2.513 1.00 96.12 89 THR A C 1
ATOM 687 O O . THR A 1 89 ? 16.163 -11.007 -3.705 1.00 96.12 89 THR A O 1
ATOM 690 N N . ALA A 1 90 ? 16.830 -11.132 -1.559 1.00 94.56 90 ALA A N 1
ATOM 691 C CA . ALA A 1 90 ? 18.250 -10.939 -1.852 1.00 94.56 90 ALA A CA 1
ATOM 692 C C . ALA A 1 90 ? 18.790 -12.062 -2.742 1.00 94.56 90 ALA A C 1
ATOM 694 O O . ALA A 1 90 ? 19.452 -11.793 -3.737 1.00 94.56 90 ALA A O 1
ATOM 695 N N . GLU A 1 91 ? 18.407 -13.307 -2.466 1.00 94.44 91 GLU A N 1
ATOM 696 C CA . GLU A 1 91 ? 18.801 -14.463 -3.267 1.00 94.44 91 GLU A CA 1
ATOM 697 C C . GLU A 1 91 ? 18.259 -14.359 -4.696 1.00 94.44 91 GLU A C 1
ATOM 699 O O . GLU A 1 91 ? 18.965 -14.695 -5.645 1.00 94.44 91 GLU A O 1
ATOM 704 N N . ALA A 1 92 ? 17.013 -13.906 -4.871 1.00 95.44 92 ALA A N 1
ATOM 705 C CA . ALA A 1 92 ? 16.445 -13.684 -6.197 1.00 95.44 92 ALA A CA 1
ATOM 706 C C . ALA A 1 92 ? 17.199 -12.578 -6.945 1.00 95.44 92 ALA A C 1
ATOM 708 O O . ALA A 1 92 ? 17.627 -12.787 -8.080 1.00 95.44 92 ALA A O 1
ATOM 709 N N . ARG A 1 93 ? 17.430 -11.433 -6.297 1.00 95.25 93 ARG A N 1
ATOM 710 C CA . ARG A 1 93 ? 18.202 -10.318 -6.859 1.00 95.25 93 ARG A CA 1
ATOM 711 C C . ARG A 1 93 ? 19.604 -10.747 -7.284 1.00 95.25 93 ARG A C 1
ATOM 713 O O . ARG A 1 93 ? 20.024 -10.433 -8.395 1.00 95.25 93 ARG A O 1
ATOM 720 N N . ASP A 1 94 ? 20.319 -11.454 -6.422 1.00 94.06 94 ASP A N 1
ATOM 721 C CA . ASP A 1 94 ? 21.710 -11.824 -6.663 1.00 94.06 94 ASP A CA 1
ATOM 722 C C . ASP A 1 94 ? 21.806 -12.827 -7.831 1.00 94.06 94 ASP A C 1
ATOM 724 O O . ASP A 1 94 ? 22.623 -12.637 -8.735 1.00 94.06 94 ASP A O 1
ATOM 728 N N . ARG A 1 95 ? 20.868 -13.786 -7.942 1.00 93.81 95 ARG A N 1
ATOM 729 C CA . ARG A 1 95 ? 20.739 -14.650 -9.138 1.00 93.81 95 ARG A CA 1
ATOM 730 C C . ARG A 1 95 ? 20.518 -13.851 -10.425 1.00 93.81 95 ARG A C 1
ATOM 732 O O . ARG A 1 95 ? 21.037 -14.218 -11.480 1.00 93.81 95 ARG A O 1
ATOM 739 N N . LEU A 1 96 ? 19.725 -12.781 -10.368 1.00 94.94 96 LEU A N 1
ATOM 740 C CA . LEU A 1 96 ? 19.473 -11.916 -11.524 1.00 94.94 96 LEU A CA 1
ATOM 741 C C . LEU A 1 96 ? 20.713 -11.099 -11.919 1.00 94.94 96 LEU A C 1
ATOM 743 O O . LEU A 1 96 ? 20.871 -10.778 -13.098 1.00 94.94 96 LEU A O 1
ATOM 747 N N . PHE A 1 97 ? 21.596 -10.774 -10.970 1.00 93.38 97 PHE A N 1
ATOM 748 C CA . PHE A 1 97 ? 22.880 -10.123 -11.252 1.00 93.38 97 PHE A CA 1
ATOM 749 C C . PHE A 1 97 ? 23.899 -11.062 -11.904 1.00 93.38 97 PHE A C 1
ATOM 751 O O . PHE A 1 97 ? 24.681 -10.629 -12.754 1.00 93.38 97 PHE A O 1
ATOM 758 N N . GLU A 1 98 ? 23.897 -12.336 -11.515 1.00 91.56 98 GLU A N 1
ATOM 759 C CA . GLU A 1 98 ? 24.811 -13.347 -12.057 1.00 91.56 98 GLU A CA 1
ATOM 760 C C . GLU A 1 98 ? 24.457 -13.745 -13.496 1.00 91.56 98 GLU A C 1
ATOM 762 O O . GLU A 1 98 ? 25.343 -13.993 -14.317 1.00 91.56 98 GLU A O 1
ATOM 767 N N . LYS A 1 99 ? 23.162 -13.779 -13.827 1.00 89.50 99 LYS A N 1
ATOM 768 C CA . LYS A 1 99 ? 22.684 -14.142 -15.166 1.00 89.50 99 LYS A CA 1
ATOM 769 C C . LYS A 1 99 ? 22.876 -12.994 -16.160 1.00 89.50 99 LYS A C 1
ATOM 771 O O . LYS A 1 99 ? 22.452 -11.868 -15.917 1.00 89.50 99 LYS A O 1
ATOM 776 N N . ARG A 1 100 ? 23.447 -13.297 -17.329 1.00 88.19 100 ARG A N 1
ATOM 777 C CA . ARG A 1 100 ? 23.570 -12.387 -18.484 1.00 88.19 100 ARG A CA 1
ATOM 778 C C . ARG A 1 100 ? 23.133 -13.100 -19.754 1.00 88.19 100 ARG A C 1
ATOM 780 O O . ARG A 1 100 ? 23.365 -14.300 -19.882 1.00 88.19 100 ARG A O 1
ATOM 787 N N . ALA A 1 101 ? 22.544 -12.358 -20.689 1.00 79.56 101 ALA A N 1
ATOM 788 C CA . ALA A 1 101 ? 22.185 -12.901 -21.999 1.00 79.56 101 ALA A CA 1
ATOM 789 C C . ALA A 1 101 ? 23.434 -13.229 -22.839 1.00 79.56 101 ALA A C 1
ATOM 791 O O . ALA A 1 101 ? 23.489 -14.274 -23.482 1.00 79.56 101 ALA A O 1
ATOM 792 N N . ALA A 1 102 ? 24.452 -12.363 -22.794 1.00 82.56 102 ALA A N 1
ATOM 793 C CA . ALA A 1 102 ? 25.736 -12.551 -23.467 1.00 82.56 102 ALA A CA 1
ATOM 794 C C . ALA A 1 102 ? 26.863 -11.762 -22.760 1.00 82.56 102 ALA A C 1
ATOM 796 O O . ALA A 1 102 ? 26.584 -10.871 -21.950 1.00 82.56 102 ALA A O 1
ATOM 797 N N . PRO A 1 103 ? 28.150 -12.057 -23.037 1.00 82.44 103 PRO A N 1
ATOM 798 C CA . PRO A 1 103 ? 29.262 -11.233 -22.564 1.00 82.44 103 PRO A CA 1
ATOM 799 C C . PRO A 1 103 ? 29.126 -9.777 -23.035 1.00 82.44 103 PRO A C 1
ATOM 801 O O . PRO A 1 103 ? 28.937 -9.525 -24.219 1.00 82.44 103 PRO A O 1
ATOM 804 N N . GLY A 1 104 ? 29.244 -8.822 -22.109 1.00 81.62 104 GLY A N 1
ATOM 805 C CA . GLY A 1 104 ? 29.102 -7.387 -22.396 1.00 81.62 104 GLY A CA 1
ATOM 806 C C . GLY A 1 104 ? 27.674 -6.842 -22.285 1.00 81.62 104 GLY A C 1
ATOM 807 O O . GLY A 1 104 ? 27.519 -5.633 -22.145 1.00 81.62 104 GLY A O 1
ATOM 808 N N . GLU A 1 105 ? 26.655 -7.706 -22.248 1.00 85.25 105 GLU A N 1
ATOM 809 C CA . GLU A 1 105 ? 25.266 -7.292 -22.016 1.00 85.25 105 GLU A CA 1
ATOM 810 C C . GLU A 1 105 ? 25.006 -6.973 -20.534 1.00 85.25 105 GLU A C 1
ATOM 812 O O . GLU A 1 105 ? 25.674 -7.539 -19.646 1.00 85.25 105 GLU A O 1
ATOM 817 N N . PRO A 1 106 ? 24.023 -6.102 -20.230 1.00 87.94 106 PRO A N 1
ATOM 818 C CA . PRO A 1 106 ? 23.560 -5.880 -18.870 1.00 87.94 106 PRO A CA 1
ATOM 819 C C . PRO A 1 106 ? 23.147 -7.191 -18.177 1.00 87.94 106 PRO A C 1
ATOM 821 O O . PRO A 1 106 ? 22.720 -8.149 -18.831 1.00 87.94 106 PRO A O 1
ATOM 824 N N . PRO A 1 107 ? 23.251 -7.264 -16.839 1.00 92.62 107 PRO A N 1
ATOM 825 C CA . PRO A 1 107 ? 22.672 -8.369 -16.086 1.00 92.62 107 PRO A CA 1
ATOM 826 C C . PRO A 1 107 ? 21.171 -8.515 -16.356 1.00 92.62 107 PRO A C 1
ATOM 828 O O . PRO A 1 107 ? 20.476 -7.519 -16.575 1.00 92.62 107 PRO A O 1
ATOM 831 N N . LEU A 1 108 ? 20.644 -9.737 -16.244 1.00 94.31 108 LEU A N 1
ATOM 832 C CA . LEU A 1 108 ? 19.207 -10.016 -16.345 1.00 94.31 108 LEU A CA 1
ATOM 833 C C . LEU A 1 108 ? 18.396 -9.153 -15.366 1.00 94.31 108 LEU A C 1
ATOM 835 O O . LEU A 1 108 ? 17.273 -8.765 -15.674 1.00 94.31 108 LEU A O 1
ATOM 839 N N . PHE A 1 109 ? 18.998 -8.790 -14.230 1.00 95.62 109 PHE A N 1
ATOM 840 C CA . PHE A 1 109 ? 18.484 -7.804 -13.280 1.00 95.62 109 PHE A CA 1
ATOM 841 C C . PHE A 1 109 ? 17.961 -6.524 -13.949 1.00 95.62 109 PHE A C 1
ATOM 843 O O . PHE A 1 109 ? 16.867 -6.075 -13.621 1.00 95.62 109 PHE A O 1
ATOM 850 N N . VAL A 1 110 ? 18.688 -5.952 -14.913 1.00 95.12 110 VAL A N 1
ATOM 851 C CA . VAL A 1 110 ? 18.278 -4.711 -15.591 1.00 95.12 110 VAL A CA 1
ATOM 852 C C . VAL A 1 110 ? 16.971 -4.915 -16.356 1.00 95.12 110 VAL A C 1
ATOM 854 O O . VAL A 1 110 ? 16.032 -4.138 -16.185 1.00 95.12 110 VAL A O 1
ATOM 857 N N . HIS A 1 111 ? 16.874 -5.987 -17.145 1.00 94.44 111 HIS A N 1
ATOM 858 C CA . HIS A 1 111 ? 15.658 -6.321 -17.890 1.00 94.44 111 HIS A CA 1
ATOM 859 C C . HIS A 1 111 ? 14.488 -6.627 -16.954 1.00 94.44 111 HIS A C 1
ATOM 861 O O . HIS A 1 111 ? 13.388 -6.116 -17.157 1.00 94.44 111 HIS A O 1
ATOM 867 N N . PHE A 1 112 ? 14.742 -7.398 -15.894 1.00 97.00 112 PHE A N 1
ATOM 868 C CA . PHE A 1 112 ? 13.745 -7.725 -14.880 1.00 97.00 112 PHE A CA 1
ATOM 869 C C . PHE A 1 112 ? 13.144 -6.461 -14.252 1.00 97.00 112 PHE A C 1
ATOM 871 O O . PHE A 1 112 ? 11.927 -6.352 -14.135 1.00 97.00 112 PHE A O 1
ATOM 878 N N . VAL A 1 113 ? 13.976 -5.473 -13.903 1.00 97.31 113 VAL A N 1
ATOM 879 C CA . VAL A 1 113 ? 13.504 -4.199 -13.345 1.00 97.31 113 VAL A CA 1
ATOM 880 C C . VAL A 1 113 ? 12.740 -3.374 -14.378 1.00 97.31 113 VAL A C 1
ATOM 882 O O . VAL A 1 113 ? 11.641 -2.916 -14.078 1.00 97.31 113 VAL A O 1
ATOM 885 N N . ILE A 1 114 ? 13.282 -3.188 -15.588 1.00 95.81 114 ILE A N 1
ATOM 886 C CA . ILE A 1 114 ? 12.631 -2.379 -16.635 1.00 95.81 114 ILE A CA 1
ATOM 887 C C . ILE A 1 114 ? 11.234 -2.925 -16.941 1.00 95.81 114 ILE A C 1
ATOM 889 O O . ILE A 1 114 ? 10.266 -2.169 -16.977 1.00 95.81 114 ILE A O 1
ATOM 893 N N . HIS A 1 115 ? 11.125 -4.238 -17.125 1.00 97.69 115 HIS A N 1
ATOM 894 C CA . HIS A 1 115 ? 9.870 -4.885 -17.485 1.00 97.69 115 HIS A CA 1
ATOM 895 C C . HIS A 1 115 ? 8.917 -4.961 -16.281 1.00 97.69 115 HIS A C 1
ATOM 897 O O . HIS A 1 115 ? 7.722 -4.712 -16.424 1.00 97.69 115 HIS A O 1
ATOM 903 N N . GLY A 1 116 ? 9.442 -5.229 -15.082 1.00 97.94 116 GLY A N 1
ATOM 904 C CA . GLY A 1 116 ? 8.654 -5.311 -13.854 1.00 97.94 116 GLY A CA 1
ATOM 905 C C . GLY A 1 116 ? 8.006 -3.986 -13.457 1.00 97.94 116 GLY A C 1
ATOM 906 O O . GLY A 1 116 ? 6.856 -3.956 -13.026 1.00 97.94 116 GLY A O 1
ATOM 907 N N . VAL A 1 117 ? 8.692 -2.868 -13.695 1.00 97.88 117 VAL A N 1
ATOM 908 C CA . VAL A 1 117 ? 8.129 -1.522 -13.514 1.00 97.88 117 VAL A CA 1
ATOM 909 C C . VAL A 1 117 ? 6.918 -1.282 -14.409 1.00 97.88 117 VAL A C 1
ATOM 911 O O . VAL A 1 117 ? 5.912 -0.744 -13.942 1.00 97.88 117 VAL A O 1
ATOM 914 N N . LEU A 1 118 ? 7.000 -1.698 -15.676 1.00 98.06 118 LEU A N 1
ATOM 915 C CA . LEU A 1 118 ? 5.881 -1.592 -16.610 1.00 98.06 118 LEU A CA 1
ATOM 916 C C . LEU A 1 118 ? 4.741 -2.529 -16.210 1.00 98.06 118 LEU A C 1
ATOM 918 O O . LEU A 1 118 ? 3.589 -2.116 -16.257 1.00 98.06 118 LEU A O 1
ATOM 922 N N . TYR A 1 119 ? 5.048 -3.739 -15.738 1.00 98.50 119 TYR A N 1
ATOM 923 C CA . TYR A 1 119 ? 4.044 -4.657 -15.202 1.00 98.50 119 TYR A CA 1
ATOM 924 C C . TYR A 1 119 ? 3.293 -4.070 -14.001 1.00 98.50 119 TYR A C 1
ATOM 926 O O . TYR A 1 119 ? 2.065 -4.050 -13.992 1.00 98.50 119 TYR A O 1
ATOM 934 N N . LEU A 1 120 ? 4.010 -3.511 -13.023 1.00 98.00 120 LEU A N 1
ATOM 935 C CA . LEU A 1 120 ? 3.405 -2.898 -11.837 1.00 98.00 120 LEU A CA 1
ATOM 936 C C . LEU A 1 120 ? 2.461 -1.743 -12.193 1.00 98.00 120 LEU A C 1
ATOM 938 O O . LEU A 1 120 ? 1.365 -1.628 -11.643 1.00 98.00 120 LEU A O 1
ATOM 942 N N . ALA A 1 121 ? 2.883 -0.887 -13.124 1.00 97.56 121 ALA A N 1
ATOM 943 C CA . ALA A 1 121 ? 2.038 0.180 -13.641 1.00 97.56 121 ALA A CA 1
ATOM 944 C C . ALA A 1 121 ? 0.847 -0.362 -14.451 1.00 97.56 121 ALA A C 1
ATOM 946 O O . ALA A 1 121 ? -0.261 0.149 -14.300 1.00 97.56 121 ALA A O 1
ATOM 947 N N . ALA A 1 122 ? 1.039 -1.419 -15.245 1.00 97.94 122 ALA A N 1
ATOM 948 C CA . ALA A 1 122 ? -0.032 -2.066 -15.996 1.00 97.94 122 ALA A CA 1
ATOM 949 C C . ALA A 1 122 ? -1.115 -2.649 -15.077 1.00 97.94 122 ALA A C 1
ATOM 951 O O . ALA A 1 122 ? -2.292 -2.505 -15.405 1.00 97.94 122 ALA A O 1
ATOM 952 N N . CYS A 1 123 ? -0.757 -3.219 -13.917 1.00 98.19 123 CYS A N 1
ATOM 953 C CA . CYS A 1 123 ? -1.743 -3.619 -12.906 1.00 98.19 123 CYS A CA 1
ATOM 954 C C . CYS A 1 123 ? -2.626 -2.427 -12.517 1.00 98.19 123 CYS A C 1
ATOM 956 O O . CYS A 1 123 ? -3.838 -2.493 -12.668 1.00 98.19 123 CYS A O 1
ATOM 958 N N . ALA A 1 124 ? -2.025 -1.293 -12.127 1.00 97.38 124 ALA A N 1
ATOM 959 C CA . ALA A 1 124 ? -2.778 -0.099 -11.722 1.00 97.38 124 ALA A CA 1
ATOM 960 C C . ALA A 1 124 ? -3.679 0.462 -12.841 1.00 97.38 124 ALA A C 1
ATOM 962 O O . ALA A 1 124 ? -4.786 0.930 -12.578 1.00 97.38 124 ALA A O 1
ATOM 963 N N . VAL A 1 125 ? -3.224 0.412 -14.095 1.00 96.75 125 VAL A N 1
ATOM 964 C CA . VAL A 1 125 ? -4.019 0.836 -15.260 1.00 96.75 125 VAL A CA 1
ATOM 965 C C . VAL A 1 125 ? -5.216 -0.090 -15.468 1.00 96.75 125 VAL A C 1
ATOM 967 O O . VAL A 1 125 ? -6.334 0.392 -15.643 1.00 96.75 125 VAL A O 1
ATOM 970 N N . ARG A 1 126 ? -5.001 -1.410 -15.413 1.00 96.25 126 ARG A N 1
ATOM 971 C CA . ARG A 1 126 ? -6.034 -2.419 -15.686 1.00 96.25 126 ARG A CA 1
ATOM 972 C C . ARG A 1 126 ? -7.064 -2.538 -14.561 1.00 96.25 126 ARG A C 1
ATOM 974 O O . ARG A 1 126 ? -8.239 -2.723 -14.858 1.00 96.25 126 ARG A O 1
ATOM 981 N N . THR A 1 127 ? -6.656 -2.421 -13.297 1.00 95.12 127 THR A N 1
ATOM 982 C CA . THR A 1 127 ? -7.557 -2.613 -12.146 1.00 95.12 127 THR A CA 1
ATOM 983 C C . THR A 1 127 ? -8.163 -1.318 -11.632 1.00 95.12 127 THR A C 1
ATOM 985 O O . THR A 1 127 ? -9.324 -1.312 -11.232 1.00 95.12 127 THR A O 1
ATOM 988 N N . ARG A 1 128 ? -7.394 -0.221 -11.624 1.00 93.75 128 ARG A N 1
ATOM 989 C CA . ARG A 1 128 ? -7.773 1.039 -10.958 1.00 93.75 128 ARG A CA 1
ATOM 990 C C . ARG A 1 128 ? -8.002 2.205 -11.916 1.00 93.75 128 ARG A C 1
ATOM 992 O O . ARG A 1 128 ? -8.154 3.338 -11.471 1.00 93.75 128 ARG A O 1
ATOM 999 N N . GLY A 1 129 ? -8.015 1.951 -13.225 1.00 92.31 129 GLY A N 1
ATOM 1000 C CA . GLY A 1 129 ? -8.273 2.982 -14.233 1.00 92.31 129 GLY A CA 1
ATOM 1001 C C . GLY A 1 129 ? -7.187 4.058 -14.305 1.00 92.31 129 GLY A C 1
ATOM 1002 O O . GLY A 1 129 ? -7.455 5.171 -14.761 1.00 92.31 129 GLY A O 1
ATOM 1003 N N . ALA A 1 130 ? -5.966 3.753 -13.851 1.00 95.69 130 ALA A N 1
ATOM 1004 C CA . ALA A 1 130 ? -4.846 4.675 -13.979 1.00 95.69 130 ALA A CA 1
ATOM 1005 C C . ALA A 1 130 ? -4.568 5.001 -15.455 1.00 95.69 130 ALA A C 1
ATOM 1007 O O . ALA A 1 130 ? -4.834 4.209 -16.358 1.00 95.69 130 ALA A O 1
ATOM 1008 N N . THR A 1 131 ? -3.975 6.162 -15.709 1.00 95.25 131 THR A N 1
ATOM 1009 C CA . THR A 1 131 ? -3.610 6.599 -17.061 1.00 95.25 131 THR A CA 1
ATOM 1010 C C . THR A 1 131 ? -2.101 6.652 -17.219 1.00 95.25 131 THR A C 1
ATOM 1012 O O . THR A 1 131 ? -1.393 7.180 -16.362 1.00 95.25 131 THR A O 1
ATOM 1015 N N . TRP A 1 132 ? -1.590 6.106 -18.321 1.00 95.81 132 TRP A N 1
ATOM 1016 C CA . TRP A 1 132 ? -0.163 6.149 -18.622 1.00 95.81 132 TRP A CA 1
ATOM 1017 C C . TRP A 1 132 ? 0.327 7.581 -18.825 1.00 95.81 132 TRP A C 1
ATOM 1019 O O . TRP A 1 132 ? -0.256 8.359 -19.577 1.00 95.81 132 TRP A O 1
ATOM 1029 N N . LEU A 1 133 ? 1.453 7.883 -18.190 1.00 95.44 133 LEU A N 1
ATOM 1030 C CA . LEU A 1 133 ? 2.281 9.049 -18.442 1.00 95.44 133 LEU A CA 1
ATOM 1031 C C . LEU A 1 133 ? 3.624 8.529 -18.959 1.00 95.44 133 LEU A C 1
ATOM 1033 O O . LEU A 1 133 ? 4.544 8.239 -18.186 1.00 95.44 133 LEU A O 1
ATOM 1037 N N . VAL A 1 134 ? 3.709 8.351 -20.276 1.00 95.94 134 VAL A N 1
ATOM 1038 C CA . VAL A 1 134 ? 4.832 7.661 -20.920 1.00 95.94 134 VAL A CA 1
ATOM 1039 C C . VAL A 1 134 ? 6.084 8.525 -20.831 1.00 95.94 134 VAL A C 1
ATOM 1041 O O . VAL A 1 134 ? 6.021 9.742 -21.006 1.00 95.94 134 VAL A O 1
ATOM 1044 N N . ARG A 1 135 ? 7.235 7.915 -20.546 1.00 94.75 135 ARG A N 1
ATOM 1045 C CA . ARG A 1 135 ? 8.540 8.593 -20.531 1.00 94.75 135 ARG A CA 1
ATOM 1046 C C . ARG A 1 135 ? 9.519 7.912 -21.480 1.00 94.75 135 ARG A C 1
ATOM 1048 O O . ARG A 1 135 ? 9.304 6.787 -21.920 1.00 94.75 135 ARG A O 1
ATOM 1055 N N . SER A 1 136 ? 10.598 8.620 -21.795 1.00 91.50 136 SER A N 1
ATOM 1056 C CA . SER A 1 136 ? 11.749 8.074 -22.509 1.00 91.50 136 SER A CA 1
ATOM 1057 C C . SER A 1 136 ? 12.996 8.312 -21.656 1.00 91.50 136 SER A C 1
ATOM 1059 O O . SER A 1 136 ? 13.344 9.475 -21.439 1.00 91.50 136 SER A O 1
ATOM 1061 N N . PRO A 1 137 ? 13.646 7.262 -21.129 1.00 93.50 137 PRO A N 1
ATOM 1062 C CA . PRO A 1 137 ? 13.383 5.837 -21.366 1.00 93.50 137 PRO A CA 1
ATOM 1063 C C . PRO A 1 137 ? 12.084 5.307 -20.722 1.00 93.50 137 PRO A C 1
ATOM 1065 O O . PRO A 1 137 ? 11.579 5.877 -19.757 1.00 93.50 137 PRO A O 1
ATOM 1068 N N . LEU A 1 138 ? 11.557 4.189 -21.247 1.00 92.38 138 LEU A N 1
ATOM 1069 C CA . LEU A 1 138 ? 10.232 3.658 -20.881 1.00 92.38 138 LEU A CA 1
ATOM 1070 C C . LEU A 1 138 ? 10.089 3.279 -19.404 1.00 92.38 138 LEU A C 1
ATOM 1072 O O . LEU A 1 138 ? 9.002 3.441 -18.860 1.00 92.38 138 LEU A O 1
ATOM 1076 N N . TRP A 1 139 ? 11.147 2.821 -18.731 1.00 93.75 139 TRP A N 1
ATOM 1077 C CA . TRP A 1 139 ? 11.071 2.490 -17.301 1.00 93.75 139 TRP A CA 1
ATOM 1078 C C . TRP A 1 139 ? 10.863 3.721 -16.410 1.00 93.75 139 TRP A C 1
ATOM 1080 O O . TRP A 1 139 ? 10.438 3.574 -15.276 1.00 93.75 139 TRP A O 1
ATOM 1090 N N . GLU A 1 140 ? 11.104 4.943 -16.894 1.00 95.69 140 GLU A N 1
ATOM 1091 C CA . GLU A 1 140 ? 10.726 6.163 -16.163 1.00 95.69 140 GLU A CA 1
ATOM 1092 C C . GLU A 1 140 ? 9.223 6.469 -16.281 1.00 95.69 140 GLU A C 1
ATOM 1094 O O . GLU A 1 140 ? 8.749 7.433 -15.675 1.00 95.69 140 GLU A O 1
ATOM 1099 N N . SER A 1 141 ? 8.466 5.678 -17.057 1.00 95.81 141 SER A N 1
ATOM 1100 C CA . SER A 1 141 ? 7.023 5.862 -17.221 1.00 95.81 141 SER A CA 1
ATOM 1101 C C . SER A 1 141 ? 6.311 5.818 -15.879 1.00 95.81 141 SER A C 1
ATOM 1103 O O . SER A 1 141 ? 6.622 5.028 -14.985 1.00 95.81 141 SER A O 1
ATOM 1105 N N . ARG A 1 142 ? 5.333 6.706 -15.753 1.00 96.19 142 ARG A N 1
ATOM 1106 C CA . ARG A 1 142 ? 4.494 6.857 -14.571 1.00 96.19 142 ARG A CA 1
ATOM 1107 C C . ARG A 1 142 ? 3.071 6.495 -14.931 1.00 96.19 142 ARG A C 1
ATOM 1109 O O . ARG A 1 142 ? 2.721 6.426 -16.111 1.00 96.19 142 ARG A O 1
ATOM 1116 N N . VAL A 1 143 ? 2.236 6.340 -13.917 1.00 95.94 143 VAL A N 1
ATOM 1117 C CA . VAL A 1 143 ? 0.792 6.375 -14.133 1.00 95.94 143 VAL A CA 1
ATOM 1118 C C . VAL A 1 143 ? 0.167 7.421 -13.230 1.00 95.94 143 VAL A C 1
ATOM 1120 O O . VAL A 1 143 ? 0.607 7.638 -12.099 1.00 95.94 143 VAL A O 1
ATOM 1123 N N . ARG A 1 144 ? -0.826 8.111 -13.777 1.00 96.19 144 ARG A N 1
ATOM 1124 C CA . ARG A 1 144 ? -1.652 9.082 -13.078 1.00 96.19 144 ARG A CA 1
ATOM 1125 C C . ARG A 1 144 ? -2.914 8.389 -12.605 1.00 96.19 144 ARG A C 1
ATOM 1127 O O . ARG A 1 144 ? -3.623 7.780 -13.405 1.00 96.19 144 ARG A O 1
ATOM 1134 N N . LEU A 1 145 ? -3.178 8.522 -11.318 1.00 96.06 145 LEU A N 1
ATOM 1135 C CA . LEU A 1 145 ? -4.376 8.041 -10.656 1.00 96.06 145 LEU A CA 1
ATOM 1136 C C . LEU A 1 145 ? -5.233 9.238 -10.259 1.00 96.06 145 LEU A C 1
ATOM 1138 O O . LEU A 1 145 ? -4.733 10.335 -9.991 1.00 96.06 145 LEU A O 1
ATOM 1142 N N . GLU A 1 146 ? -6.532 9.000 -10.239 1.00 93.44 146 GLU A N 1
ATOM 1143 C CA . GLU A 1 146 ? -7.528 9.934 -9.753 1.00 93.44 146 GLU A CA 1
ATOM 1144 C C . GLU A 1 146 ? -8.464 9.165 -8.831 1.00 93.44 146 GLU A C 1
ATOM 1146 O O . GLU A 1 146 ? -8.893 8.054 -9.140 1.00 93.44 146 GLU A O 1
ATOM 1151 N N . GLY A 1 147 ? -8.731 9.739 -7.668 1.00 87.69 147 GLY A N 1
ATOM 1152 C CA . GLY A 1 147 ? -9.573 9.134 -6.655 1.00 87.69 147 GLY A CA 1
ATOM 1153 C C . GLY A 1 147 ? -9.984 10.165 -5.621 1.00 87.69 147 GLY A C 1
ATOM 1154 O O . GLY A 1 147 ? -9.761 11.365 -5.769 1.00 87.69 147 GLY A O 1
ATOM 1155 N N . LYS A 1 148 ? -10.565 9.692 -4.525 1.00 84.81 148 LYS A N 1
ATOM 1156 C CA . LYS A 1 148 ? -11.059 10.566 -3.453 1.00 84.81 148 LYS A CA 1
ATOM 1157 C C . LYS A 1 148 ? -9.938 11.237 -2.652 1.00 84.81 148 LYS A C 1
ATOM 1159 O O . LYS A 1 148 ? -10.169 12.240 -1.993 1.00 84.81 148 LYS A O 1
ATOM 1164 N N . ALA A 1 149 ? -8.716 10.709 -2.738 1.00 83.38 149 ALA A N 1
ATOM 1165 C CA . ALA A 1 149 ? -7.515 11.365 -2.221 1.00 83.38 149 ALA A CA 1
ATOM 1166 C C . ALA A 1 149 ? -6.980 12.479 -3.152 1.00 83.38 149 ALA A C 1
ATOM 1168 O O . ALA A 1 149 ? -5.949 13.083 -2.857 1.00 83.38 149 ALA A O 1
ATOM 1169 N N . GLY A 1 150 ? -7.648 12.742 -4.282 1.00 88.81 150 GLY A N 1
ATOM 1170 C CA . GLY A 1 150 ? -7.261 13.734 -5.281 1.00 88.81 150 GLY A CA 1
ATOM 1171 C C . GLY A 1 150 ? -6.636 13.113 -6.531 1.00 88.81 150 GLY A C 1
ATOM 1172 O O . GLY A 1 150 ? -7.013 12.030 -6.971 1.00 88.81 150 GLY A O 1
ATOM 1173 N N . VAL A 1 151 ? -5.676 13.818 -7.126 1.00 92.94 151 VAL A N 1
ATOM 1174 C CA . VAL A 1 151 ? -4.934 13.364 -8.310 1.00 92.94 151 VAL A CA 1
ATOM 1175 C C . VAL A 1 151 ? -3.466 13.240 -7.944 1.00 92.94 151 VAL A C 1
ATOM 1177 O O . VAL A 1 151 ? -2.876 14.188 -7.422 1.00 92.94 151 VAL A O 1
ATOM 1180 N N . TRP A 1 152 ? -2.857 12.101 -8.255 1.00 94.56 152 TRP A N 1
ATOM 1181 C CA . TRP A 1 152 ? -1.439 11.875 -7.994 1.00 94.56 152 TRP A CA 1
ATOM 1182 C C . TRP A 1 152 ? -0.790 11.018 -9.080 1.00 94.56 152 TRP A C 1
ATOM 1184 O O . TRP A 1 152 ? -1.450 10.365 -9.890 1.00 94.56 152 TRP A O 1
ATOM 1194 N N . GLU A 1 153 ? 0.538 11.048 -9.109 1.00 95.38 153 GLU A N 1
ATOM 1195 C CA . GLU A 1 153 ? 1.348 10.206 -9.980 1.00 95.38 153 GLU A CA 1
ATOM 1196 C C . GLU A 1 153 ? 2.097 9.181 -9.142 1.00 95.38 153 GLU A C 1
ATOM 1198 O O . GLU A 1 153 ? 2.648 9.502 -8.086 1.00 95.38 153 GLU A O 1
ATOM 1203 N N . ILE A 1 154 ? 2.192 7.963 -9.659 1.00 94.88 154 ILE A N 1
ATOM 1204 C CA . ILE A 1 154 ? 3.069 6.935 -9.111 1.00 94.88 154 ILE A CA 1
ATOM 1205 C C . ILE A 1 154 ? 4.249 6.711 -10.050 1.00 94.88 154 ILE A C 1
ATOM 1207 O O . ILE A 1 154 ? 4.113 6.721 -11.274 1.00 94.88 154 ILE A O 1
ATOM 1211 N N . ALA A 1 155 ? 5.427 6.536 -9.451 1.00 95.12 155 ALA A N 1
ATOM 1212 C CA . ALA A 1 155 ? 6.695 6.322 -10.142 1.00 95.12 155 ALA A CA 1
ATOM 1213 C C . ALA A 1 155 ? 7.233 4.922 -9.793 1.00 95.12 155 ALA A C 1
ATOM 1215 O O . ALA A 1 155 ? 8.089 4.805 -8.902 1.00 95.12 155 ALA A O 1
ATOM 1216 N N . PRO A 1 156 ? 6.742 3.861 -10.468 1.00 96.62 156 PRO A N 1
ATOM 1217 C CA . PRO A 1 156 ? 7.001 2.485 -10.059 1.00 96.62 156 PRO A CA 1
ATOM 1218 C C . PRO A 1 156 ? 8.489 2.127 -10.090 1.00 96.62 156 PRO A C 1
ATOM 1220 O O . PRO A 1 156 ? 8.939 1.361 -9.244 1.00 96.62 156 PRO A O 1
ATOM 1223 N N . PHE A 1 157 ? 9.288 2.753 -10.961 1.00 97.50 157 PHE A N 1
ATOM 1224 C CA . PHE A 1 157 ? 10.743 2.563 -10.986 1.00 97.50 157 PHE A CA 1
ATOM 1225 C C . PHE A 1 157 ? 11.421 2.855 -9.653 1.00 97.50 157 PHE A C 1
ATOM 1227 O O . PHE A 1 157 ? 12.220 2.057 -9.167 1.00 97.50 157 PHE A O 1
ATOM 1234 N N . SER A 1 158 ? 11.052 3.962 -9.012 1.00 95.31 158 SER A N 1
ATOM 1235 C CA . SER A 1 158 ? 11.631 4.328 -7.721 1.00 95.31 158 SER A CA 1
ATOM 1236 C C . SER A 1 158 ? 11.256 3.334 -6.619 1.00 95.31 158 SER A C 1
ATOM 1238 O O . SER A 1 158 ? 12.082 3.017 -5.765 1.00 95.31 158 SER A O 1
ATOM 1240 N N . TRP A 1 159 ? 10.029 2.809 -6.651 1.00 96.56 159 TRP A N 1
ATOM 1241 C CA . TRP A 1 159 ? 9.555 1.819 -5.687 1.00 96.56 159 TRP A CA 1
ATOM 1242 C C . TRP A 1 159 ? 10.248 0.478 -5.886 1.00 96.56 159 TRP A C 1
ATOM 1244 O O . TRP A 1 159 ? 10.652 -0.151 -4.912 1.00 96.56 159 TRP A O 1
ATOM 1254 N N . TRP A 1 160 ? 10.431 0.083 -7.144 1.00 96.25 160 TRP A N 1
ATOM 1255 C CA . TRP A 1 160 ? 11.074 -1.165 -7.520 1.00 96.25 160 TRP A CA 1
ATOM 1256 C C . TRP A 1 160 ? 12.546 -1.199 -7.100 1.00 96.25 160 TRP A C 1
ATOM 1258 O O . TRP A 1 160 ? 12.991 -2.163 -6.480 1.00 96.25 160 TRP A O 1
ATOM 1268 N N . LEU A 1 161 ? 13.296 -0.118 -7.353 1.00 96.75 161 LEU A N 1
ATOM 1269 C CA . LEU A 1 161 ? 14.689 -0.013 -6.907 1.00 96.75 161 LEU A CA 1
ATOM 1270 C C . LEU A 1 161 ? 14.817 -0.050 -5.384 1.00 96.75 161 LEU A C 1
ATOM 1272 O O . LEU A 1 161 ? 15.734 -0.682 -4.868 1.00 96.75 161 LEU A O 1
ATOM 1276 N N . ARG A 1 162 ? 13.898 0.599 -4.659 1.00 96.44 162 ARG A N 1
ATOM 1277 C CA . ARG A 1 162 ? 13.883 0.551 -3.190 1.00 96.44 162 ARG A CA 1
ATOM 1278 C C . ARG A 1 162 ? 13.600 -0.857 -2.676 1.00 96.44 162 ARG A C 1
ATOM 1280 O O . ARG A 1 162 ? 14.354 -1.339 -1.836 1.00 96.44 162 ARG A O 1
ATOM 1287 N N . ALA A 1 163 ? 12.604 -1.536 -3.246 1.00 96.31 163 ALA A N 1
ATOM 1288 C CA . ALA A 1 163 ? 12.239 -2.908 -2.892 1.00 96.31 163 ALA A CA 1
ATOM 1289 C C . ALA A 1 163 ? 13.366 -3.928 -3.149 1.00 96.31 163 ALA A C 1
ATOM 1291 O O . ALA A 1 163 ? 13.418 -4.955 -2.484 1.00 96.31 163 ALA A O 1
ATOM 1292 N N . LEU A 1 164 ? 14.283 -3.643 -4.079 1.00 95.94 164 LEU A N 1
ATOM 1293 C CA . LEU A 1 164 ? 15.459 -4.477 -4.368 1.00 95.94 164 LEU A CA 1
ATOM 1294 C C . LEU A 1 164 ? 16.746 -3.990 -3.683 1.00 95.94 164 LEU A C 1
ATOM 1296 O O . LEU A 1 164 ? 17.816 -4.573 -3.879 1.00 95.94 164 LEU A O 1
ATOM 1300 N N . SER A 1 165 ? 16.673 -2.928 -2.885 1.00 95.56 165 SER A N 1
ATOM 1301 C CA . SER A 1 165 ? 17.822 -2.411 -2.145 1.00 95.56 165 SER A CA 1
ATOM 1302 C C . SER A 1 165 ? 18.011 -3.161 -0.827 1.00 95.56 165 SER A C 1
ATOM 1304 O O . SER A 1 165 ? 17.040 -3.638 -0.242 1.00 95.56 165 SER A O 1
ATOM 1306 N N . ASP A 1 166 ? 19.242 -3.216 -0.312 1.00 94.75 166 ASP A N 1
ATOM 1307 C CA . ASP A 1 166 ? 19.548 -3.883 0.970 1.00 94.75 166 ASP A CA 1
ATOM 1308 C C . ASP A 1 166 ? 18.735 -3.328 2.163 1.00 94.75 166 ASP A C 1
ATOM 1310 O O . ASP A 1 166 ? 18.666 -3.951 3.223 1.00 94.75 166 ASP A O 1
ATOM 1314 N N . ASP A 1 167 ? 18.121 -2.154 2.007 1.00 90.88 167 ASP A N 1
ATOM 1315 C CA . ASP A 1 167 ? 17.349 -1.468 3.043 1.00 90.88 167 ASP A CA 1
ATOM 1316 C C . ASP A 1 167 ? 15.971 -2.103 3.242 1.00 90.88 167 ASP A C 1
ATOM 1318 O O . ASP A 1 167 ? 15.433 -2.084 4.353 1.00 90.88 167 ASP A O 1
ATOM 1322 N N . GLU A 1 168 ? 15.399 -2.659 2.172 1.00 94.44 168 GLU A N 1
ATOM 1323 C CA . GLU A 1 168 ? 13.997 -3.086 2.129 1.00 94.44 168 GLU A CA 1
ATOM 1324 C C . GLU A 1 168 ? 13.773 -4.473 1.530 1.00 94.44 168 GLU A C 1
ATOM 1326 O O . GLU A 1 168 ? 12.669 -5.007 1.641 1.00 94.44 168 GLU A O 1
ATOM 1331 N N . ILE A 1 169 ? 14.788 -5.059 0.902 1.00 94.12 169 ILE A N 1
ATOM 1332 C CA . ILE A 1 169 ? 14.665 -6.354 0.241 1.00 94.12 169 ILE A CA 1
ATOM 1333 C C . ILE A 1 169 ? 14.150 -7.434 1.199 1.00 94.12 169 ILE A C 1
ATOM 1335 O O . ILE A 1 169 ? 14.542 -7.495 2.367 1.00 94.12 169 ILE A O 1
ATOM 1339 N N . GLY A 1 170 ? 13.215 -8.256 0.716 1.00 89.38 170 GLY A N 1
ATOM 1340 C CA . GLY A 1 170 ? 12.535 -9.274 1.522 1.00 89.38 170 GLY A CA 1
ATOM 1341 C C . GLY A 1 170 ? 11.515 -8.749 2.544 1.00 89.38 170 GLY A C 1
ATOM 1342 O O . GLY A 1 170 ? 10.966 -9.547 3.298 1.00 89.38 170 GLY A O 1
ATOM 1343 N N . ARG A 1 171 ? 11.229 -7.438 2.595 1.00 90.31 171 ARG A N 1
ATOM 1344 C CA . ARG A 1 171 ? 10.222 -6.855 3.510 1.00 90.31 171 ARG A CA 1
ATOM 1345 C C . ARG A 1 171 ? 8.857 -6.603 2.864 1.00 90.31 171 ARG A C 1
ATOM 1347 O O . ARG A 1 171 ? 8.011 -5.983 3.492 1.00 90.31 171 ARG A O 1
ATOM 1354 N N . SER A 1 172 ? 8.657 -7.019 1.612 1.00 88.25 172 SER A N 1
ATOM 1355 C CA . SER A 1 172 ? 7.407 -6.823 0.854 1.00 88.25 172 SER A CA 1
ATOM 1356 C C . SER A 1 172 ? 6.937 -5.362 0.722 1.00 88.25 172 SER A C 1
ATOM 1358 O O . SER A 1 172 ? 5.781 -5.114 0.388 1.00 88.25 172 SER A O 1
ATOM 1360 N N . THR A 1 173 ? 7.838 -4.381 0.874 1.00 91.94 173 THR A N 1
ATOM 1361 C CA . THR A 1 173 ? 7.505 -2.941 0.825 1.00 91.94 173 THR A CA 1
ATOM 1362 C C . THR A 1 173 ? 6.914 -2.492 -0.510 1.00 91.94 173 THR A C 1
ATOM 1364 O O . THR A 1 173 ? 6.272 -1.444 -0.580 1.00 91.94 173 THR A O 1
ATOM 1367 N N . LEU A 1 174 ? 7.123 -3.258 -1.587 1.00 96.25 174 LEU A N 1
ATOM 1368 C CA . LEU A 1 174 ? 6.493 -2.997 -2.878 1.00 96.25 174 LEU A CA 1
ATOM 1369 C C . LEU A 1 174 ? 4.970 -3.168 -2.811 1.00 96.25 174 LEU A C 1
ATOM 1371 O O . LEU A 1 174 ? 4.251 -2.297 -3.294 1.00 96.25 174 LEU A O 1
ATOM 1375 N N . ALA A 1 175 ? 4.496 -4.253 -2.192 1.00 95.94 175 ALA A N 1
ATOM 1376 C CA . ALA A 1 175 ? 3.071 -4.506 -1.999 1.00 95.94 175 ALA A CA 1
ATOM 1377 C C . ALA A 1 175 ? 2.447 -3.471 -1.057 1.00 95.94 175 ALA A C 1
ATOM 1379 O O . ALA A 1 175 ? 1.370 -2.961 -1.347 1.00 95.94 175 ALA A O 1
ATOM 1380 N N . ASP A 1 176 ? 3.149 -3.089 0.014 1.00 92.81 176 ASP A N 1
ATOM 1381 C CA . ASP A 1 176 ? 2.657 -2.062 0.939 1.00 92.81 176 ASP A CA 1
ATOM 1382 C C . ASP A 1 176 ? 2.511 -0.699 0.252 1.00 92.81 176 ASP A C 1
ATOM 1384 O O . ASP A 1 176 ? 1.476 -0.048 0.373 1.00 92.81 176 ASP A O 1
ATOM 1388 N N . ARG A 1 177 ? 3.506 -0.284 -0.545 1.00 94.81 177 ARG A N 1
ATOM 1389 C CA . ARG A 1 177 ? 3.407 0.944 -1.350 1.00 94.81 177 ARG A CA 1
ATOM 1390 C C . ARG A 1 177 ? 2.269 0.883 -2.350 1.00 94.81 177 ARG A C 1
ATOM 1392 O O . ARG A 1 177 ? 1.577 1.882 -2.526 1.00 94.81 177 ARG A O 1
ATOM 1399 N N . TYR A 1 178 ? 2.104 -0.253 -3.022 1.00 96.31 178 TYR A N 1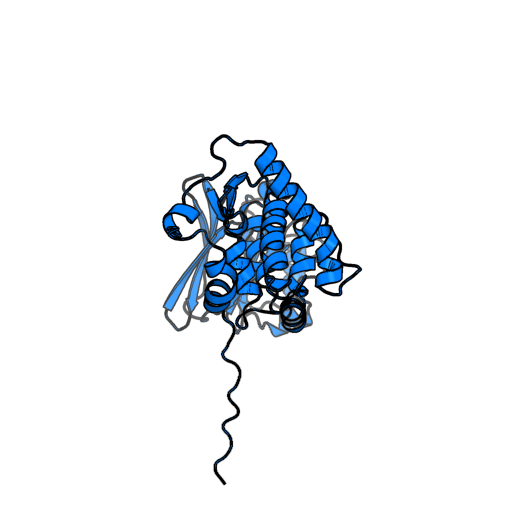
ATOM 1400 C CA . TYR A 1 178 ? 1.029 -0.430 -3.987 1.00 96.31 178 TYR A CA 1
ATOM 1401 C C . TYR A 1 178 ? -0.335 -0.310 -3.305 1.00 96.31 178 TYR A C 1
ATOM 1403 O O . TYR A 1 178 ? -1.167 0.471 -3.758 1.00 96.31 178 TYR A O 1
ATOM 1411 N N . ARG A 1 179 ? -0.520 -0.951 -2.149 1.00 93.50 179 ARG A N 1
ATOM 1412 C CA . ARG A 1 179 ? -1.739 -0.813 -1.351 1.00 93.50 179 ARG A CA 1
ATOM 1413 C C . ARG A 1 179 ? -2.015 0.648 -0.993 1.00 93.50 179 ARG A C 1
ATOM 1415 O O . ARG A 1 179 ? -3.027 1.200 -1.412 1.00 93.50 179 ARG A O 1
ATOM 1422 N N . THR A 1 180 ? -1.071 1.304 -0.319 1.00 90.75 180 THR A N 1
ATOM 1423 C CA . THR A 1 180 ? -1.233 2.676 0.194 1.00 90.75 180 THR A CA 1
ATOM 1424 C C . THR A 1 180 ? -1.413 3.733 -0.896 1.00 90.75 180 THR A C 1
ATOM 1426 O O . THR A 1 180 ? -2.070 4.747 -0.675 1.00 90.75 180 THR A O 1
ATOM 1429 N N . HIS A 1 181 ? -0.809 3.555 -2.071 1.00 92.69 181 HIS A N 1
ATOM 1430 C CA . HIS A 1 181 ? -0.799 4.587 -3.113 1.00 92.69 181 HIS A CA 1
ATOM 1431 C C . HIS A 1 181 ? -1.637 4.246 -4.346 1.00 92.69 181 HIS A C 1
ATOM 1433 O O . HIS A 1 181 ? -1.796 5.106 -5.212 1.00 92.69 181 HIS A O 1
ATOM 1439 N N . VAL A 1 182 ? -2.143 3.020 -4.463 1.00 94.88 182 VAL A N 1
ATOM 1440 C CA . VAL A 1 182 ? -2.950 2.576 -5.605 1.00 94.88 182 VAL A CA 1
ATOM 1441 C C . VAL A 1 182 ? -4.280 2.030 -5.122 1.00 94.88 182 VAL A C 1
ATOM 1443 O O . VAL A 1 182 ? -5.310 2.610 -5.452 1.00 94.88 182 VAL A O 1
ATOM 1446 N N . GLU A 1 183 ? -4.279 0.963 -4.328 1.00 94.00 183 GLU A N 1
ATOM 1447 C CA . GLU A 1 183 ? -5.519 0.268 -3.963 1.00 94.00 183 GLU A CA 1
ATOM 1448 C C . GLU A 1 183 ? -6.425 1.120 -3.080 1.00 94.00 183 GLU A C 1
ATOM 1450 O O . GLU A 1 183 ? -7.620 1.234 -3.348 1.00 94.00 183 GLU A O 1
ATOM 1455 N N . GLU A 1 184 ? -5.849 1.728 -2.050 1.00 91.12 184 GLU A N 1
ATOM 1456 C CA . GLU A 1 184 ? -6.601 2.380 -0.982 1.00 91.12 184 GLU A CA 1
ATOM 1457 C C . GLU A 1 184 ? -7.158 3.743 -1.390 1.00 91.12 184 GLU A C 1
ATOM 1459 O O . GLU A 1 184 ? -8.354 3.986 -1.212 1.00 91.12 184 GLU A O 1
ATOM 1464 N N . PRO A 1 185 ? -6.385 4.616 -2.060 1.00 90.25 185 PRO A N 1
ATOM 1465 C CA . PRO A 1 185 ? -6.916 5.882 -2.555 1.00 90.25 185 PRO A CA 1
ATOM 1466 C C . PRO A 1 185 ? -7.970 5.742 -3.669 1.00 90.25 185 PRO A C 1
ATOM 1468 O O . PRO A 1 185 ? -8.715 6.692 -3.924 1.00 90.25 185 PRO A O 1
ATOM 1471 N N . THR A 1 186 ? -8.011 4.590 -4.354 1.00 92.12 186 THR A N 1
ATOM 1472 C CA . THR A 1 186 ? -8.974 4.289 -5.433 1.00 92.12 186 THR A CA 1
ATOM 1473 C C . THR A 1 186 ? -10.077 3.324 -5.011 1.00 92.12 186 THR A C 1
ATOM 1475 O O . THR A 1 186 ? -10.881 2.903 -5.842 1.00 92.12 186 THR A O 1
ATOM 1478 N N . LEU A 1 187 ? -10.123 2.947 -3.735 1.00 91.44 187 LEU A N 1
ATOM 1479 C CA . LEU A 1 187 ? -11.136 2.042 -3.222 1.00 91.44 187 LEU A CA 1
ATOM 1480 C C . LEU A 1 187 ? -12.522 2.690 -3.294 1.00 91.44 187 LEU A C 1
ATOM 1482 O O . LEU A 1 187 ? -12.738 3.784 -2.772 1.00 91.44 187 LEU A O 1
ATOM 1486 N N . ASP A 1 188 ? -13.488 1.979 -3.877 1.00 90.62 188 ASP A N 1
ATOM 1487 C CA . ASP A 1 188 ? -14.895 2.379 -3.845 1.00 90.62 188 ASP A CA 1
ATOM 1488 C C . ASP A 1 188 ? -15.533 2.002 -2.500 1.00 90.62 188 ASP A C 1
ATOM 1490 O O . ASP A 1 188 ? -16.351 1.085 -2.389 1.00 90.62 188 ASP A O 1
ATOM 1494 N N . ALA A 1 189 ? -15.128 2.705 -1.445 1.00 92.50 189 ALA A N 1
ATOM 1495 C CA . ALA A 1 189 ? -15.678 2.506 -0.108 1.00 92.50 189 ALA A CA 1
ATOM 1496 C C . ALA A 1 189 ? -17.140 2.980 0.013 1.00 92.50 189 ALA A C 1
ATOM 1498 O O . ALA A 1 189 ? -17.847 2.591 0.942 1.00 92.50 189 ALA A O 1
ATOM 1499 N N . GLU A 1 190 ? -17.633 3.801 -0.921 1.00 91.44 190 GLU A N 1
ATOM 1500 C CA . GLU A 1 190 ? -19.032 4.250 -0.938 1.00 91.44 190 GLU A CA 1
ATOM 1501 C C . GLU A 1 190 ? -19.995 3.113 -1.311 1.00 91.44 190 GLU A C 1
ATOM 1503 O O . GLU A 1 190 ? -21.142 3.108 -0.847 1.00 91.44 190 GLU A O 1
ATOM 1508 N N . SER A 1 191 ? -19.513 2.120 -2.069 1.00 93.31 191 SER A N 1
ATOM 1509 C CA . SER A 1 191 ? -20.244 0.884 -2.378 1.00 93.31 191 SER A CA 1
ATOM 1510 C C . SER A 1 191 ? -20.441 -0.049 -1.178 1.00 93.31 191 SER A C 1
ATOM 1512 O O . SER A 1 191 ? -21.269 -0.963 -1.238 1.00 93.31 191 SER A O 1
ATOM 1514 N N . TRP A 1 192 ? -19.712 0.159 -0.074 1.00 95.00 192 TRP A N 1
ATOM 1515 C CA . TRP A 1 192 ? -19.849 -0.677 1.114 1.00 95.00 192 TRP A CA 1
ATOM 1516 C C . TRP A 1 192 ? -21.265 -0.597 1.682 1.00 95.00 192 TRP A C 1
ATOM 1518 O O . TRP A 1 192 ? -21.864 0.474 1.804 1.00 95.00 192 TRP A O 1
ATOM 1528 N N . ALA A 1 193 ? -21.803 -1.751 2.075 1.00 95.31 193 ALA A N 1
ATOM 1529 C CA . ALA A 1 193 ? -23.101 -1.805 2.723 1.00 95.31 193 ALA A CA 1
ATOM 1530 C C . ALA A 1 193 ? -23.052 -1.088 4.079 1.00 95.31 193 ALA A C 1
ATOM 1532 O O . ALA A 1 193 ? -22.122 -1.284 4.864 1.00 95.31 193 ALA A O 1
ATOM 1533 N N . ARG A 1 194 ? -24.097 -0.312 4.388 1.00 96.50 194 ARG A N 1
ATOM 1534 C CA . ARG A 1 194 ? -24.263 0.262 5.726 1.00 96.50 194 ARG A CA 1
ATOM 1535 C C . ARG A 1 194 ? -24.319 -0.853 6.774 1.00 96.50 194 ARG A C 1
ATOM 1537 O O . ARG A 1 194 ? -25.097 -1.802 6.640 1.00 96.50 194 ARG A O 1
ATOM 1544 N N . VAL A 1 195 ? -23.481 -0.722 7.798 1.00 95.88 195 VAL A N 1
ATOM 1545 C CA . VAL A 1 195 ? -23.425 -1.599 8.972 1.00 95.88 195 VAL A CA 1
ATOM 1546 C C . VAL A 1 195 ? -24.286 -1.057 10.114 1.00 95.88 195 VAL A C 1
ATOM 1548 O O . VAL A 1 195 ? -24.771 -1.827 10.930 1.00 95.88 195 VAL A O 1
ATOM 1551 N N . CYS A 1 196 ? -24.526 0.255 10.169 1.00 96.12 196 CYS A N 1
ATOM 1552 C CA . CYS A 1 196 ? -25.442 0.868 11.130 1.00 96.12 196 CYS A CA 1
ATOM 1553 C C . CYS A 1 196 ? -25.931 2.244 10.655 1.00 96.12 196 CYS A C 1
ATOM 1555 O O . CYS A 1 196 ? -25.476 2.753 9.631 1.00 96.12 196 CYS A O 1
ATOM 1557 N N . GLU A 1 197 ? -26.853 2.849 11.408 1.00 96.25 197 GLU A N 1
ATOM 1558 C CA . GLU A 1 197 ? -27.262 4.238 11.176 1.00 96.25 197 GLU A CA 1
ATOM 1559 C C . GLU A 1 197 ? -26.100 5.218 11.452 1.00 96.25 197 GLU A C 1
ATOM 1561 O O . GLU A 1 197 ? -25.351 5.009 12.414 1.00 96.25 197 GLU A O 1
ATOM 1566 N N . PRO A 1 198 ? -25.942 6.300 10.663 1.00 94.38 198 PRO A N 1
ATOM 1567 C CA . PRO A 1 198 ? -24.786 7.205 10.751 1.00 94.38 198 PRO A CA 1
ATOM 1568 C C . PRO A 1 198 ? -24.602 7.899 12.108 1.00 94.38 198 PRO A C 1
ATOM 1570 O O . PRO A 1 198 ? -23.481 8.244 12.489 1.00 94.38 198 PRO A O 1
ATOM 1573 N N . ASP A 1 199 ? -25.696 8.132 12.829 1.00 93.75 199 ASP A N 1
ATOM 1574 C CA . ASP A 1 199 ? -25.744 8.805 14.128 1.00 93.75 199 ASP A CA 1
ATOM 1575 C C . ASP A 1 199 ? -25.803 7.824 15.314 1.00 93.75 199 ASP A C 1
ATOM 1577 O O . ASP A 1 199 ? -25.910 8.250 16.472 1.00 93.75 199 ASP A O 1
ATOM 1581 N N . ARG A 1 200 ? -25.684 6.511 15.053 1.00 95.19 200 ARG A N 1
ATOM 1582 C CA . ARG A 1 200 ? -25.702 5.480 16.093 1.00 95.19 200 ARG A CA 1
ATOM 1583 C C . ARG A 1 200 ? -24.586 5.728 17.108 1.00 95.19 200 ARG A C 1
ATOM 1585 O O . ARG A 1 200 ? -23.399 5.754 16.786 1.00 95.19 200 ARG A O 1
ATOM 1592 N N . ARG A 1 201 ? -24.973 5.858 18.378 1.00 93.44 201 ARG A N 1
ATOM 1593 C CA . ARG A 1 201 ? -24.033 6.000 19.495 1.00 93.44 201 ARG A CA 1
ATOM 1594 C C . ARG A 1 201 ? -23.599 4.630 19.995 1.00 93.44 201 ARG A C 1
ATOM 1596 O O . ARG A 1 201 ? -24.435 3.823 20.394 1.00 93.44 201 ARG A O 1
ATOM 1603 N N . LEU A 1 202 ? -22.291 4.405 20.014 1.00 95.19 202 LEU A N 1
ATOM 1604 C CA . LEU A 1 202 ? -21.676 3.175 20.498 1.00 95.19 202 LEU A CA 1
ATOM 1605 C C . LEU A 1 202 ? -20.889 3.476 21.786 1.00 95.19 202 LEU A C 1
ATOM 1607 O O . LEU A 1 202 ? -20.167 4.476 21.834 1.00 95.19 202 LEU A O 1
ATOM 1611 N N . PRO A 1 203 ? -21.040 2.672 22.853 1.00 96.69 203 PRO A N 1
ATOM 1612 C CA . PRO A 1 203 ? -20.368 2.941 24.118 1.00 96.69 203 PRO A CA 1
ATOM 1613 C C . PRO A 1 203 ? -18.863 2.658 24.033 1.00 96.69 203 PRO A C 1
ATOM 1615 O O . PRO A 1 203 ? -18.419 1.753 23.331 1.00 96.69 203 PRO A O 1
ATOM 1618 N N . ARG A 1 204 ? -18.067 3.402 24.806 1.00 97.31 204 ARG A N 1
ATOM 1619 C CA . ARG A 1 204 ? -16.637 3.125 25.003 1.00 97.31 204 ARG A CA 1
ATOM 1620 C C . ARG A 1 204 ? -16.447 2.007 26.028 1.00 97.31 204 ARG A C 1
ATOM 1622 O O . ARG A 1 204 ? -17.075 2.011 27.085 1.00 97.31 204 ARG A O 1
ATOM 1629 N N . LEU A 1 205 ? -15.509 1.106 25.761 1.00 97.75 205 LEU A N 1
ATOM 1630 C CA . LEU A 1 205 ? -15.009 0.125 26.719 1.00 97.75 205 LEU A CA 1
ATOM 1631 C C . LEU A 1 205 ? -13.812 0.708 27.473 1.00 97.75 205 LEU A C 1
ATOM 1633 O O . LEU A 1 205 ? -12.767 0.962 26.881 1.00 97.75 205 LEU A O 1
ATOM 1637 N N . SER A 1 206 ? -13.938 0.898 28.787 1.00 95.94 206 SER A N 1
ATOM 1638 C CA . SER A 1 206 ? -12.847 1.412 29.636 1.00 95.94 206 SER A CA 1
ATOM 1639 C C . SER A 1 206 ? -11.847 0.346 30.089 1.00 95.94 206 SER A C 1
ATOM 1641 O O . SER A 1 206 ? -10.814 0.695 30.639 1.00 95.94 206 SER A O 1
ATOM 1643 N N . ARG A 1 207 ? -12.173 -0.944 29.940 1.00 94.19 207 ARG A N 1
ATOM 1644 C CA . ARG A 1 207 ? -11.282 -2.091 30.205 1.00 94.19 207 ARG A CA 1
ATOM 1645 C C . ARG A 1 207 ? -11.616 -3.210 29.214 1.00 94.19 207 ARG A C 1
ATOM 1647 O O . ARG A 1 207 ? -12.353 -4.135 29.568 1.00 94.19 207 ARG A O 1
ATOM 1654 N N . PRO A 1 208 ? -11.206 -3.067 27.946 1.00 96.12 208 PRO A N 1
ATOM 1655 C CA . PRO A 1 208 ? -11.556 -4.014 26.902 1.00 96.12 208 PRO A CA 1
ATOM 1656 C C . PRO A 1 208 ? -10.914 -5.372 27.179 1.00 96.12 208 PRO A C 1
ATOM 1658 O O . PRO A 1 208 ? -9.735 -5.465 27.499 1.00 96.12 208 PRO A O 1
ATOM 1661 N N . ARG A 1 209 ? -11.715 -6.418 27.029 1.00 95.81 209 ARG A N 1
ATOM 1662 C CA . ARG A 1 209 ? -11.297 -7.810 26.870 1.00 95.81 209 ARG A CA 1
ATOM 1663 C C . ARG A 1 209 ? -12.021 -8.351 25.653 1.00 95.81 209 ARG A C 1
ATOM 1665 O O . ARG A 1 209 ? -13.041 -7.782 25.252 1.00 95.81 209 ARG A O 1
ATOM 1672 N N . TYR A 1 210 ? -11.544 -9.451 25.087 1.00 95.06 210 TYR A N 1
ATOM 1673 C CA . TYR A 1 210 ? -12.200 -10.001 23.902 1.00 95.06 210 TYR A CA 1
ATOM 1674 C C . TYR A 1 210 ? -13.688 -10.315 24.158 1.00 95.06 210 TYR A C 1
ATOM 1676 O O . TYR A 1 210 ? -14.552 -9.964 23.357 1.00 95.06 210 TYR A O 1
ATOM 1684 N N . ASP A 1 211 ? -14.022 -10.872 25.329 1.00 94.94 211 ASP A N 1
ATOM 1685 C CA . ASP A 1 211 ? -15.408 -11.186 25.698 1.00 94.94 211 ASP A CA 1
ATOM 1686 C C . ASP A 1 211 ? -16.298 -9.938 25.832 1.00 94.94 211 ASP A C 1
ATOM 1688 O O . ASP A 1 211 ? -17.481 -9.976 25.488 1.00 94.94 211 ASP A O 1
ATOM 1692 N N . THR A 1 212 ? -15.745 -8.821 26.315 1.00 96.31 212 THR A N 1
ATOM 1693 C CA . THR A 1 212 ? -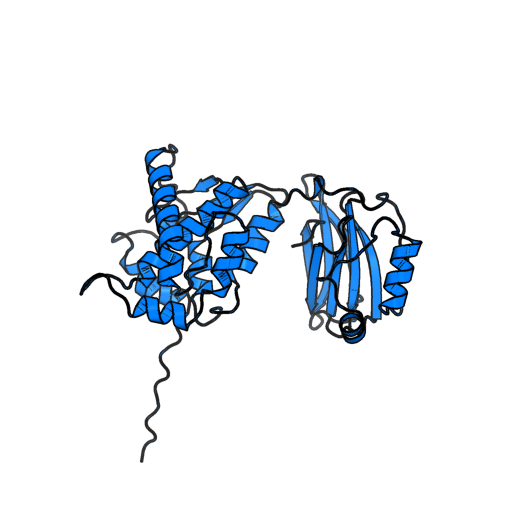16.491 -7.561 26.442 1.00 96.31 212 THR A CA 1
ATOM 1694 C C . THR A 1 212 ? -16.651 -6.852 25.103 1.00 96.31 212 THR A C 1
ATOM 1696 O O . THR A 1 212 ? -17.702 -6.254 24.875 1.00 96.31 212 THR A O 1
ATOM 1699 N N . LEU A 1 213 ? -15.680 -6.978 24.192 1.00 95.50 213 LEU A N 1
ATOM 1700 C CA . LEU A 1 213 ? -15.821 -6.536 22.804 1.00 95.50 213 LEU A CA 1
ATOM 1701 C C . LEU A 1 213 ? -16.941 -7.304 22.095 1.00 95.50 213 LEU A C 1
ATOM 1703 O O . LEU A 1 213 ? -17.837 -6.678 21.536 1.00 95.50 213 LEU A O 1
ATOM 1707 N N . VAL A 1 214 ? -16.942 -8.638 22.168 1.00 93.44 214 VAL A N 1
ATOM 1708 C CA . VAL A 1 214 ? -17.990 -9.466 21.545 1.00 93.44 214 VAL A CA 1
ATOM 1709 C C . VAL A 1 214 ? -19.376 -9.089 22.077 1.00 93.44 214 VAL A C 1
ATOM 1711 O O . VAL A 1 214 ? -20.293 -8.868 21.288 1.00 93.44 214 VAL A O 1
ATOM 1714 N N . LYS A 1 215 ? -19.526 -8.923 23.399 1.00 95.06 215 LYS A N 1
ATOM 1715 C CA . LYS A 1 215 ? -20.790 -8.471 24.008 1.00 95.06 215 LYS A CA 1
ATOM 1716 C C . LYS A 1 215 ? -21.217 -7.088 23.512 1.00 95.06 215 LYS A C 1
ATOM 1718 O O . LYS A 1 215 ? -22.400 -6.885 23.243 1.00 95.06 215 LYS A O 1
ATOM 1723 N N . LEU A 1 216 ? -20.280 -6.143 23.385 1.00 94.88 216 LEU A N 1
ATOM 1724 C CA . LEU A 1 216 ? -20.564 -4.812 22.844 1.00 94.88 216 LEU A CA 1
ATOM 1725 C C . LEU A 1 216 ? -21.080 -4.905 21.409 1.00 94.88 216 LEU A C 1
ATOM 1727 O O . LEU A 1 216 ? -22.099 -4.289 21.102 1.00 94.88 216 LEU A O 1
ATOM 1731 N N . LEU A 1 217 ? -20.406 -5.677 20.553 1.00 93.12 217 LEU A N 1
ATOM 1732 C CA . LEU A 1 217 ? -20.791 -5.835 19.151 1.00 93.12 217 LEU A CA 1
ATOM 1733 C C . LEU A 1 217 ? -22.167 -6.492 19.033 1.00 93.12 217 LEU A C 1
ATOM 1735 O O . LEU A 1 217 ? -23.045 -5.932 18.396 1.00 93.12 217 LEU A O 1
ATOM 1739 N N . GLN A 1 218 ? -22.419 -7.589 19.746 1.00 93.06 218 GLN A N 1
ATOM 1740 C CA . GLN A 1 218 ? -23.728 -8.254 19.733 1.00 93.06 218 GLN A CA 1
ATOM 1741 C C . GLN A 1 218 ? -24.871 -7.350 20.218 1.00 93.06 218 GLN A C 1
ATOM 1743 O O . GLN A 1 218 ? -25.992 -7.454 19.728 1.00 93.06 218 GLN A O 1
ATOM 1748 N N . THR A 1 219 ? -24.598 -6.464 21.179 1.00 95.19 219 THR A N 1
ATOM 1749 C CA . THR A 1 219 ? -25.625 -5.594 21.773 1.00 95.19 219 THR A CA 1
ATOM 1750 C C . THR A 1 219 ? -25.882 -4.339 20.939 1.00 95.19 219 THR A C 1
ATOM 1752 O O . THR A 1 219 ? -27.023 -3.899 20.823 1.00 95.19 219 THR A O 1
ATOM 1755 N N . HIS A 1 220 ? -24.832 -3.729 20.383 1.00 94.56 220 HIS A N 1
ATOM 1756 C CA . HIS A 1 220 ? -24.902 -2.390 19.783 1.00 94.56 220 HIS A CA 1
ATOM 1757 C C . HIS A 1 220 ? -24.618 -2.358 18.274 1.00 94.56 220 HIS A C 1
ATOM 1759 O O . HIS A 1 220 ? -24.924 -1.364 17.610 1.00 94.56 220 HIS A O 1
ATOM 1765 N N . LEU A 1 221 ? -24.054 -3.432 17.726 1.00 93.81 221 LEU A N 1
ATOM 1766 C CA . LEU A 1 221 ? -23.751 -3.598 16.307 1.00 93.81 221 LEU A CA 1
ATOM 1767 C C . LEU A 1 221 ? -24.090 -5.029 15.825 1.00 93.81 221 LEU A C 1
ATOM 1769 O O . LEU A 1 221 ? -23.217 -5.714 15.287 1.00 93.81 221 LEU A O 1
ATOM 1773 N N . PRO A 1 222 ? -25.334 -5.511 16.039 1.00 92.94 222 PRO A N 1
ATOM 1774 C CA . PRO A 1 222 ? -25.735 -6.881 15.698 1.00 92.94 222 PRO A CA 1
ATOM 1775 C C . PRO A 1 222 ? -25.635 -7.198 14.197 1.00 92.94 222 PRO A C 1
ATOM 1777 O O . PRO A 1 222 ? -25.667 -8.362 13.810 1.00 92.94 222 PRO A O 1
ATOM 1780 N N . GLU A 1 223 ? -25.517 -6.178 13.346 1.00 93.31 223 GLU A N 1
ATOM 1781 C CA . GLU A 1 223 ? -25.296 -6.316 11.908 1.00 93.31 223 GLU A CA 1
ATOM 1782 C C . GLU A 1 223 ? -23.927 -6.927 11.565 1.00 93.31 223 GLU A C 1
ATOM 1784 O O . GLU A 1 223 ? -23.760 -7.447 10.462 1.00 93.31 223 GLU A O 1
ATOM 1789 N N . VAL A 1 224 ? -22.963 -6.881 12.493 1.00 90.81 224 VAL A N 1
ATOM 1790 C CA . VAL A 1 224 ? -21.672 -7.571 12.379 1.00 90.81 224 VAL A CA 1
ATOM 1791 C C . VAL A 1 224 ? -21.789 -8.923 13.066 1.00 90.81 224 VAL A C 1
ATOM 1793 O O . VAL A 1 224 ? -21.711 -9.030 14.290 1.00 90.81 224 VAL A O 1
ATOM 1796 N N . THR A 1 225 ? -21.982 -9.971 12.270 1.00 86.69 225 THR A N 1
ATOM 1797 C CA . THR A 1 225 ? -22.131 -11.339 12.785 1.00 86.69 225 THR A CA 1
ATOM 1798 C C . THR A 1 225 ? -20.796 -12.009 13.080 1.00 86.69 225 THR A C 1
ATOM 1800 O O . THR A 1 225 ? -20.722 -12.864 13.959 1.00 86.69 225 THR A O 1
ATOM 1803 N N . ASP A 1 226 ? -19.756 -11.632 12.339 1.00 88.69 226 ASP A N 1
ATOM 1804 C CA . ASP A 1 226 ? -18.412 -12.182 12.453 1.00 88.69 226 ASP A CA 1
ATOM 1805 C C . ASP A 1 226 ? -17.380 -11.075 12.207 1.00 88.69 226 ASP A C 1
ATOM 1807 O O . ASP A 1 226 ? -17.551 -10.241 11.317 1.00 88.69 226 ASP A O 1
ATOM 1811 N N . LEU A 1 227 ? -16.320 -11.054 13.014 1.00 90.50 227 LEU A N 1
ATOM 1812 C CA . LEU A 1 227 ? -15.167 -10.185 12.784 1.00 90.50 227 LEU A CA 1
ATOM 1813 C C . LEU A 1 227 ? -14.197 -10.804 11.774 1.00 90.50 227 LEU A C 1
ATOM 1815 O O . LEU A 1 227 ? -13.411 -10.066 11.199 1.00 90.50 227 LEU A O 1
ATOM 1819 N N . GLY A 1 228 ? -14.266 -12.109 11.517 1.00 89.50 228 GLY A N 1
ATOM 1820 C CA . GLY A 1 228 ? -13.407 -12.807 10.567 1.00 89.50 228 GLY A CA 1
ATOM 1821 C C . GLY A 1 228 ? -12.043 -13.202 11.141 1.00 89.50 228 GLY A C 1
ATOM 1822 O O . GLY A 1 228 ? -11.619 -12.757 12.209 1.00 89.50 228 GLY A O 1
ATOM 1823 N N . GLU A 1 229 ? -11.334 -14.057 10.401 1.00 87.56 229 GLU A N 1
ATOM 1824 C CA . GLU A 1 229 ? -10.099 -14.722 10.848 1.00 87.56 229 GLU A CA 1
ATOM 1825 C C . GLU A 1 229 ? -8.875 -13.801 10.978 1.00 87.56 229 GLU A C 1
ATOM 1827 O O . GLU A 1 229 ? -7.914 -14.135 11.670 1.00 87.56 229 GLU A O 1
ATOM 1832 N N . HIS A 1 230 ? -8.900 -12.638 10.324 1.00 90.56 230 HIS A N 1
ATOM 1833 C CA . HIS A 1 230 ? -7.789 -11.682 10.330 1.00 90.56 230 HIS A CA 1
ATOM 1834 C C . HIS A 1 230 ? -7.892 -10.629 11.441 1.00 90.56 230 HIS A C 1
ATOM 1836 O O . HIS A 1 230 ? -6.953 -9.857 11.647 1.00 90.56 230 HIS A O 1
ATOM 1842 N N . PHE A 1 231 ? -9.003 -10.595 12.182 1.00 95.12 231 PHE A N 1
ATOM 1843 C CA . PHE A 1 231 ? -9.087 -9.803 13.405 1.00 95.12 231 PHE A CA 1
ATOM 1844 C C . PHE A 1 231 ? -8.223 -10.448 14.509 1.00 95.12 231 PHE A C 1
ATOM 1846 O O . PHE A 1 231 ? -8.105 -11.675 14.538 1.00 95.12 231 PHE A O 1
ATOM 1853 N N . PRO A 1 232 ? -7.621 -9.678 15.443 1.00 94.75 232 PRO A N 1
ATOM 1854 C CA . PRO A 1 232 ? -6.867 -10.258 16.551 1.00 94.75 232 PRO A CA 1
ATOM 1855 C C . PRO A 1 232 ? -7.638 -11.371 17.270 1.00 94.75 232 PRO A C 1
ATOM 1857 O O . PRO A 1 232 ? -8.771 -11.169 17.709 1.00 94.75 232 PRO A O 1
ATOM 1860 N N . SER A 1 233 ? -7.001 -12.535 17.420 1.00 94.19 233 SER A N 1
ATOM 1861 C CA . SER A 1 233 ? -7.547 -13.639 18.214 1.00 94.19 233 SER A CA 1
ATOM 1862 C C . SER A 1 233 ? -7.781 -13.205 19.668 1.00 94.19 233 SER A C 1
ATOM 1864 O O . SER A 1 233 ? -7.169 -12.231 20.113 1.00 94.19 233 SER A O 1
ATOM 1866 N N . PRO A 1 234 ? -8.597 -13.928 20.457 1.00 95.12 234 PRO A N 1
ATOM 1867 C CA . PRO A 1 234 ? -8.808 -13.594 21.865 1.00 95.12 234 PRO A CA 1
ATOM 1868 C C . PRO A 1 234 ? -7.504 -13.433 22.653 1.00 95.12 234 PRO A C 1
ATOM 1870 O O . PRO A 1 234 ? -7.320 -12.439 23.349 1.00 95.12 234 PRO A O 1
ATOM 1873 N N . GLN A 1 235 ? -6.563 -14.365 22.471 1.00 94.88 235 GLN A N 1
ATOM 1874 C CA . GLN A 1 235 ? -5.255 -14.318 23.123 1.00 94.88 235 GLN A CA 1
ATOM 1875 C C . GLN A 1 235 ? -4.472 -13.081 22.684 1.00 94.88 235 GLN A C 1
ATOM 1877 O O . GLN A 1 235 ? -3.950 -12.348 23.521 1.00 94.88 235 GLN A O 1
ATOM 1882 N N . ARG A 1 236 ? -4.442 -12.803 21.374 1.00 93.94 236 ARG A N 1
ATOM 1883 C CA . ARG A 1 236 ? -3.718 -11.650 20.841 1.00 93.94 236 ARG A CA 1
ATOM 1884 C C . ARG A 1 236 ? -4.336 -10.328 21.288 1.00 93.94 236 ARG A C 1
ATOM 1886 O O . ARG A 1 236 ? -3.613 -9.377 21.553 1.00 93.94 236 ARG A O 1
ATOM 1893 N N . PHE A 1 237 ? -5.659 -10.254 21.364 1.00 95.44 237 PHE A N 1
ATOM 1894 C CA . PHE A 1 237 ? -6.373 -9.070 21.820 1.00 95.44 237 PHE A CA 1
ATOM 1895 C C . PHE A 1 237 ? -6.054 -8.755 23.285 1.00 95.44 237 PHE A C 1
ATOM 1897 O O . PHE A 1 237 ? -5.807 -7.598 23.621 1.00 95.44 237 PHE A O 1
ATOM 1904 N N . ASP A 1 238 ? -6.000 -9.779 24.138 1.00 93.88 238 ASP A N 1
ATOM 1905 C CA . ASP A 1 238 ? -5.627 -9.618 25.543 1.00 93.88 238 ASP A CA 1
ATOM 1906 C C . ASP A 1 238 ? -4.144 -9.221 25.695 1.00 93.88 238 ASP A C 1
ATOM 1908 O O . ASP A 1 238 ? -3.826 -8.348 26.503 1.00 93.88 238 ASP A O 1
ATOM 1912 N N . GLU A 1 239 ? -3.241 -9.769 24.869 1.00 94.88 239 GLU A N 1
ATOM 1913 C CA . GLU A 1 239 ? -1.819 -9.376 24.825 1.00 94.88 239 GLU A CA 1
ATOM 1914 C C . GLU A 1 239 ? -1.597 -7.903 24.460 1.00 94.88 239 GLU A C 1
ATOM 1916 O O . GLU A 1 239 ? -0.610 -7.309 24.893 1.00 94.88 239 GLU A O 1
ATOM 1921 N N . LEU A 1 240 ? -2.482 -7.300 23.658 1.00 94.69 240 LEU A N 1
ATOM 1922 C CA . LEU A 1 240 ? -2.384 -5.877 23.317 1.00 94.69 240 LEU A CA 1
ATOM 1923 C C . LEU A 1 240 ? -2.625 -4.970 24.534 1.00 94.69 240 LEU A C 1
ATOM 1925 O O . LEU A 1 240 ? -2.224 -3.806 24.507 1.00 94.69 240 LEU A O 1
ATOM 1929 N N . ALA A 1 241 ? -3.251 -5.489 25.598 1.00 94.69 241 ALA A N 1
ATOM 1930 C CA . ALA A 1 241 ? -3.468 -4.788 26.860 1.00 94.69 241 ALA A CA 1
ATOM 1931 C C . ALA A 1 241 ? -4.118 -3.402 26.672 1.00 94.69 241 ALA A C 1
ATOM 1933 O O . ALA A 1 241 ? -3.613 -2.374 27.135 1.00 94.69 241 ALA A O 1
ATOM 1934 N N . PHE A 1 242 ? -5.257 -3.365 25.968 1.00 97.12 242 PHE A N 1
ATOM 1935 C CA . PHE A 1 242 ? -5.997 -2.125 25.747 1.00 97.12 242 PHE A CA 1
ATOM 1936 C C . PHE A 1 242 ? -6.377 -1.446 27.068 1.00 97.12 242 PHE A C 1
ATOM 1938 O O . PHE A 1 242 ? -7.046 -2.020 27.927 1.00 97.12 242 PHE A O 1
ATOM 1945 N N . LYS A 1 243 ? -6.011 -0.170 27.197 1.00 97.00 243 LYS A N 1
ATOM 1946 C CA . LYS A 1 243 ? -6.477 0.713 28.271 1.00 97.00 243 LYS A CA 1
ATOM 1947 C C . LYS A 1 243 ? -7.928 1.105 28.051 1.00 97.00 243 LYS A C 1
ATOM 1949 O O . LYS A 1 243 ? -8.658 1.292 29.013 1.00 97.00 243 LYS A O 1
ATOM 1954 N N . TRP A 1 244 ? -8.340 1.251 26.796 1.00 97.81 244 TRP A N 1
ATOM 1955 C CA . TRP A 1 244 ? -9.718 1.500 26.394 1.00 97.81 244 TRP A CA 1
ATOM 1956 C C . TRP A 1 244 ? -9.900 1.262 24.893 1.00 97.81 244 TRP A C 1
ATOM 1958 O O . TRP A 1 244 ? -8.928 1.242 24.140 1.00 97.81 244 TRP A O 1
ATOM 1968 N N . LEU A 1 245 ? -11.155 1.107 24.469 1.00 98.06 245 LEU A N 1
ATOM 1969 C CA . LEU A 1 245 ? -11.553 0.962 23.070 1.00 98.06 245 LEU A CA 1
ATOM 1970 C C . LEU A 1 245 ? -12.868 1.717 22.837 1.00 98.06 245 LEU A C 1
ATOM 1972 O O . LEU A 1 245 ? -13.850 1.488 23.542 1.00 98.06 245 LEU A O 1
ATOM 1976 N N . ALA A 1 246 ? -12.882 2.632 21.878 1.00 97.62 246 ALA A N 1
ATOM 1977 C CA . ALA A 1 246 ? -14.006 3.485 21.525 1.00 97.62 246 ALA A CA 1
ATOM 1978 C C . ALA A 1 246 ? -14.409 3.230 20.061 1.00 97.62 246 ALA A C 1
ATOM 1980 O O . ALA A 1 246 ? -13.582 3.402 19.165 1.00 97.62 246 ALA A O 1
ATOM 1981 N N . PRO A 1 247 ? -15.654 2.812 19.789 1.00 97.31 247 PRO A N 1
ATOM 1982 C CA . PRO A 1 247 ? -16.143 2.677 18.422 1.00 97.31 247 PRO A CA 1
ATOM 1983 C C . PRO A 1 247 ? -16.561 4.035 17.836 1.00 97.31 247 PRO A C 1
ATOM 1985 O O . PRO A 1 247 ? -17.271 4.802 18.486 1.00 97.31 247 PRO A O 1
ATOM 1988 N N . HIS A 1 248 ? -16.181 4.305 16.589 1.00 97.44 248 HIS A N 1
ATOM 1989 C CA . HIS A 1 248 ? -16.576 5.498 15.836 1.00 97.44 248 HIS A CA 1
ATOM 1990 C C . HIS A 1 248 ? -17.263 5.104 14.527 1.00 97.44 248 HIS A C 1
ATOM 1992 O O . HIS A 1 248 ? -16.668 4.419 13.700 1.00 97.44 248 HIS A O 1
ATOM 1998 N N . VAL A 1 249 ? -18.501 5.558 14.319 1.00 97.56 249 VAL A N 1
ATOM 1999 C CA . VAL A 1 249 ? -19.223 5.366 13.050 1.00 97.56 249 VAL A CA 1
ATOM 2000 C C . VAL A 1 249 ? -18.711 6.366 12.011 1.00 97.56 249 VAL A C 1
ATOM 2002 O O . VAL A 1 249 ? -18.695 7.579 12.268 1.00 97.56 249 VAL A O 1
ATOM 2005 N N . VAL A 1 250 ? -18.314 5.855 10.846 1.00 97.19 250 VAL A N 1
ATOM 2006 C CA . VAL A 1 250 ? -17.713 6.606 9.732 1.00 97.19 250 VAL A CA 1
ATOM 2007 C C . VAL A 1 250 ? -18.372 6.238 8.398 1.00 97.19 250 VAL A C 1
ATOM 2009 O O . VAL A 1 250 ? -19.096 5.240 8.301 1.00 97.19 250 VAL A O 1
ATOM 2012 N N . GLY A 1 251 ? -18.143 7.051 7.368 1.00 95.94 251 GLY A N 1
ATOM 2013 C CA . GLY A 1 251 ? -18.593 6.765 6.005 1.00 95.94 251 GLY A CA 1
ATOM 2014 C C . GLY A 1 251 ? -20.106 6.674 5.876 1.00 95.94 251 GLY A C 1
ATOM 2015 O O . GLY A 1 251 ? -20.621 5.813 5.160 1.00 95.94 251 GLY A O 1
ATOM 2016 N N . ASP A 1 252 ? -20.831 7.514 6.625 1.00 95.69 252 ASP A N 1
ATOM 2017 C CA . ASP A 1 252 ? -22.297 7.503 6.639 1.00 95.69 252 ASP A CA 1
ATOM 2018 C C . ASP A 1 252 ? -22.852 6.102 7.003 1.00 95.69 252 ASP A C 1
ATOM 2020 O O . ASP A 1 252 ? -23.719 5.534 6.338 1.00 95.69 252 ASP A O 1
ATOM 2024 N N . GLY A 1 253 ? -22.283 5.512 8.062 1.00 96.88 253 GLY A N 1
ATOM 2025 C CA . GLY A 1 253 ? -22.742 4.241 8.629 1.00 96.88 253 GLY A CA 1
ATOM 2026 C C . GLY A 1 253 ? -22.193 2.988 7.945 1.00 96.88 253 GLY A C 1
ATOM 2027 O O . GLY A 1 253 ? -22.654 1.888 8.245 1.00 96.88 253 GLY A O 1
ATOM 2028 N N . ARG A 1 254 ? -21.234 3.116 7.021 1.00 97.38 254 ARG A N 1
ATOM 2029 C CA . ARG A 1 254 ? -20.663 1.994 6.244 1.00 97.38 254 ARG A CA 1
ATOM 2030 C C . ARG A 1 254 ? -19.552 1.241 6.956 1.00 97.38 254 ARG A C 1
ATOM 2032 O O . ARG A 1 254 ? -19.359 0.056 6.697 1.00 97.38 254 ARG A O 1
ATOM 2039 N N . ALA A 1 255 ? -18.860 1.903 7.875 1.00 97.50 255 ALA A N 1
ATOM 2040 C CA . ALA A 1 255 ? -17.880 1.250 8.722 1.00 97.50 255 ALA A CA 1
ATOM 2041 C C . ALA A 1 255 ? -17.911 1.793 10.151 1.00 97.50 255 ALA A C 1
ATOM 2043 O O . ALA A 1 255 ? -18.385 2.899 10.430 1.00 97.50 255 ALA A O 1
ATOM 2044 N N . VAL A 1 256 ? -17.369 0.987 11.055 1.00 97.56 256 VAL A N 1
ATOM 2045 C CA . VAL A 1 256 ? -17.072 1.352 12.434 1.00 97.56 256 VAL A CA 1
ATOM 2046 C C . VAL A 1 256 ? -15.572 1.218 12.645 1.00 97.56 256 VAL A C 1
ATOM 2048 O O . VAL A 1 256 ? -15.008 0.146 12.439 1.00 97.56 256 VAL A O 1
ATOM 2051 N N . VAL A 1 257 ? -14.927 2.294 13.083 1.00 98.00 257 VAL A N 1
ATOM 2052 C CA . VAL A 1 257 ? -13.524 2.276 13.500 1.00 98.00 257 VAL A CA 1
ATOM 2053 C C . VAL A 1 257 ? -13.469 1.990 14.994 1.00 98.00 257 VAL A C 1
ATOM 2055 O O . VAL A 1 257 ? -13.895 2.813 15.805 1.00 98.00 257 VAL A O 1
ATOM 2058 N N . LEU A 1 258 ? -12.948 0.827 15.376 1.00 97.88 258 LEU A N 1
ATOM 2059 C CA . LEU A 1 258 ? -12.589 0.534 16.761 1.00 97.88 258 LEU A CA 1
ATOM 2060 C C . LEU A 1 258 ? -11.240 1.195 17.050 1.00 97.88 258 LEU A C 1
ATOM 2062 O O . LEU A 1 258 ? -10.190 0.677 16.675 1.00 97.88 258 LEU A O 1
ATOM 2066 N N . PHE A 1 259 ? -11.287 2.355 17.691 1.00 98.25 259 PHE A N 1
ATOM 2067 C CA . PHE A 1 259 ? -10.132 3.168 18.053 1.00 98.25 259 PHE A CA 1
ATOM 2068 C C . PHE A 1 259 ? -9.760 2.906 19.511 1.00 98.25 259 PHE A C 1
ATOM 2070 O O . PHE A 1 259 ? -10.607 3.030 20.393 1.00 98.25 259 PHE A O 1
ATOM 2077 N N . GLY A 1 260 ? -8.524 2.503 19.793 1.00 97.50 260 GLY A N 1
ATOM 2078 C CA . GLY A 1 260 ? -8.130 2.115 21.148 1.00 97.50 260 GLY A CA 1
ATOM 2079 C C . GLY A 1 260 ? -6.675 2.391 21.471 1.00 97.50 260 GLY A C 1
ATOM 2080 O O . GLY A 1 260 ? -5.794 2.194 20.639 1.00 97.50 260 GLY A O 1
ATOM 2081 N N . LEU A 1 261 ? -6.426 2.797 22.715 1.00 97.75 261 LEU A N 1
ATOM 2082 C CA . LEU A 1 261 ? -5.083 2.943 23.269 1.00 97.75 261 LEU A CA 1
ATOM 2083 C C . LEU A 1 261 ? -4.654 1.632 23.935 1.00 97.75 261 LEU A C 1
ATOM 2085 O O . LEU A 1 261 ? -5.271 1.191 24.906 1.00 97.75 261 LEU A O 1
ATOM 2089 N N . ALA A 1 262 ? -3.585 1.041 23.425 1.00 96.00 262 ALA A N 1
ATOM 2090 C CA . ALA A 1 262 ? -2.878 -0.114 23.963 1.00 96.00 262 ALA A CA 1
ATOM 2091 C C . ALA A 1 262 ? -1.620 0.317 24.737 1.00 96.00 262 ALA A C 1
ATOM 2093 O O . ALA A 1 262 ? -1.347 1.508 24.909 1.00 96.00 262 ALA A O 1
ATOM 2094 N N . GLU A 1 263 ? -0.840 -0.651 25.221 1.00 91.56 263 GLU A N 1
ATOM 2095 C CA . GLU A 1 263 ? 0.419 -0.376 25.925 1.00 91.56 263 GLU A CA 1
ATOM 2096 C C . GLU A 1 263 ? 1.441 0.358 25.041 1.00 91.56 263 GLU A C 1
ATOM 2098 O O . GLU A 1 263 ? 2.090 1.294 25.503 1.00 91.56 263 GLU A O 1
ATOM 2103 N N . LYS A 1 264 ? 1.553 -0.042 23.767 1.00 89.00 264 LYS A N 1
ATOM 2104 C CA . LYS A 1 264 ? 2.578 0.451 22.827 1.00 89.00 264 LYS A CA 1
ATOM 2105 C C . LYS A 1 264 ? 2.123 1.606 21.932 1.00 89.00 264 LYS A C 1
ATOM 2107 O O . LYS A 1 264 ? 2.914 2.097 21.132 1.00 89.00 264 LYS A O 1
ATOM 2112 N N . GLY A 1 265 ? 0.859 2.009 22.025 1.00 95.94 265 GLY A N 1
ATOM 2113 C CA . GLY A 1 265 ? 0.308 3.067 21.188 1.00 95.94 265 GLY A CA 1
ATOM 2114 C C . GLY A 1 265 ? -1.148 2.839 20.818 1.00 95.94 265 GLY A C 1
ATOM 2115 O O . GLY A 1 265 ? -1.897 2.168 21.526 1.00 95.94 265 GLY A O 1
ATOM 2116 N N . VAL A 1 266 ? -1.559 3.429 19.708 1.00 97.25 266 VAL A N 1
ATOM 2117 C CA . VAL A 1 266 ? -2.945 3.474 19.253 1.00 97.25 266 VAL A CA 1
ATOM 2118 C C . VAL A 1 266 ? -3.184 2.432 18.171 1.00 97.25 266 VAL A C 1
ATOM 2120 O O . VAL A 1 266 ? -2.419 2.336 17.214 1.00 97.25 266 VAL A O 1
ATOM 2123 N N . HIS A 1 267 ? -4.297 1.714 18.282 1.00 97.69 267 HIS A N 1
ATOM 2124 C CA . HIS A 1 267 ? -4.811 0.836 17.239 1.00 97.69 267 HIS A CA 1
ATOM 2125 C C . HIS A 1 267 ? -6.138 1.359 16.691 1.00 97.69 267 HIS A C 1
ATOM 2127 O O . HIS A 1 267 ? -6.989 1.841 17.442 1.00 97.69 267 HIS A O 1
ATOM 2133 N N . LEU A 1 268 ? -6.316 1.221 15.381 1.00 98.06 268 LEU A N 1
ATOM 2134 C CA . LEU A 1 268 ? -7.561 1.469 14.668 1.00 98.06 268 LEU A CA 1
ATOM 2135 C C . LEU A 1 268 ? -7.914 0.190 13.909 1.00 98.06 268 LEU A C 1
ATOM 2137 O O . LEU A 1 268 ? -7.082 -0.311 13.156 1.00 98.06 268 LEU A O 1
ATOM 2141 N N . TYR A 1 269 ? -9.127 -0.329 14.093 1.00 97.44 269 TYR A N 1
ATOM 2142 C CA . TYR A 1 269 ? -9.647 -1.465 13.325 1.00 97.44 269 TYR A CA 1
ATOM 2143 C C . TYR A 1 269 ? -10.916 -1.047 12.590 1.00 97.44 269 TYR A C 1
ATOM 2145 O O . TYR A 1 269 ? -11.881 -0.637 13.232 1.00 97.44 269 TYR A O 1
ATOM 2153 N N . TRP A 1 270 ? -10.937 -1.174 11.267 1.00 97.00 270 TRP A N 1
ATOM 2154 C CA . TRP A 1 270 ? -12.128 -0.915 10.465 1.00 97.00 270 TRP A CA 1
ATOM 2155 C C . TRP A 1 270 ? -12.970 -2.173 10.386 1.00 97.00 270 TRP A C 1
ATOM 2157 O O . TRP A 1 270 ? -12.531 -3.199 9.863 1.00 97.00 270 TRP A O 1
ATOM 2167 N N . ILE A 1 271 ? -14.190 -2.066 10.894 1.00 96.81 271 ILE A N 1
ATOM 2168 C CA . ILE A 1 271 ? -15.205 -3.106 10.846 1.00 96.81 271 ILE A CA 1
ATOM 2169 C C . ILE A 1 271 ? -16.281 -2.663 9.862 1.00 96.81 271 ILE A C 1
ATOM 2171 O O . ILE A 1 271 ? -16.874 -1.594 10.008 1.00 96.81 271 ILE A O 1
ATOM 2175 N N . THR A 1 272 ? -16.525 -3.488 8.856 1.00 96.12 272 THR A N 1
ATOM 2176 C CA . THR A 1 272 ? -17.601 -3.312 7.879 1.00 96.12 272 THR A CA 1
ATOM 2177 C C . THR A 1 272 ? -18.695 -4.339 8.146 1.00 96.12 272 THR A C 1
ATOM 2179 O O . THR A 1 272 ? -18.567 -5.198 9.020 1.00 96.12 272 THR A O 1
ATOM 2182 N N . LYS A 1 273 ? -19.766 -4.311 7.351 1.00 94.38 273 LYS A N 1
ATOM 2183 C CA . LYS A 1 273 ? -20.786 -5.364 7.394 1.00 94.38 273 LYS A CA 1
ATOM 2184 C C . LYS A 1 273 ? -20.225 -6.765 7.096 1.00 94.38 273 LYS A C 1
ATOM 2186 O O . LYS A 1 273 ? -20.785 -7.747 7.566 1.00 94.38 273 LYS A O 1
ATOM 2191 N N . ALA A 1 274 ? -19.130 -6.859 6.339 1.00 93.00 274 ALA A N 1
ATOM 2192 C CA . ALA A 1 274 ? -18.454 -8.123 6.043 1.00 93.00 274 ALA A CA 1
ATOM 2193 C C . ALA A 1 274 ? -17.502 -8.590 7.165 1.00 93.00 274 ALA A C 1
ATOM 2195 O O . ALA A 1 274 ? -16.865 -9.627 7.018 1.00 93.00 274 ALA A O 1
ATOM 2196 N N . GLY A 1 275 ? -17.392 -7.835 8.264 1.00 94.19 275 GLY A N 1
ATOM 2197 C CA . GLY A 1 275 ? -16.440 -8.086 9.344 1.00 94.19 275 GLY A CA 1
ATOM 2198 C C . GLY A 1 275 ? -15.218 -7.172 9.272 1.00 94.19 275 GLY A C 1
ATOM 2199 O O . GLY A 1 275 ? -15.291 -6.041 8.777 1.00 94.19 275 GLY A O 1
ATOM 2200 N N . PHE A 1 276 ? -14.094 -7.634 9.818 1.00 95.56 276 PHE A N 1
ATOM 2201 C CA . PHE A 1 276 ? -12.830 -6.903 9.819 1.00 95.56 276 PHE A CA 1
ATOM 2202 C C . PHE A 1 276 ? -12.325 -6.661 8.396 1.00 95.56 276 PHE A C 1
ATOM 2204 O O . PHE A 1 276 ? -12.153 -7.597 7.620 1.00 95.56 276 PHE A O 1
ATOM 2211 N N . ALA A 1 277 ? -12.051 -5.397 8.079 1.00 93.12 277 ALA A N 1
ATOM 2212 C CA . ALA A 1 277 ? -11.485 -5.001 6.796 1.00 93.12 277 ALA A CA 1
ATOM 2213 C C . ALA A 1 277 ? -9.974 -4.764 6.889 1.00 93.12 277 ALA A C 1
ATOM 2215 O O . ALA A 1 277 ? -9.221 -5.253 6.053 1.00 93.12 277 ALA A O 1
ATOM 2216 N N . LYS A 1 278 ? -9.525 -3.992 7.887 1.00 92.81 278 LYS A N 1
ATOM 2217 C CA . LYS A 1 278 ? -8.108 -3.639 8.058 1.00 92.81 278 LYS A CA 1
ATOM 2218 C C . LYS A 1 278 ? -7.808 -3.049 9.426 1.00 92.81 278 LYS A C 1
ATOM 2220 O O . LYS A 1 278 ? -8.710 -2.611 10.146 1.00 92.81 278 LYS A O 1
ATOM 2225 N N . ALA A 1 279 ? -6.520 -2.993 9.746 1.00 94.62 279 ALA A N 1
ATOM 2226 C CA . ALA A 1 279 ? -6.007 -2.389 10.961 1.00 94.62 279 ALA A CA 1
ATOM 2227 C C . ALA A 1 279 ? -4.870 -1.412 10.668 1.00 94.62 279 ALA A C 1
ATOM 2229 O O . ALA A 1 279 ? -4.129 -1.566 9.700 1.00 94.62 279 ALA A O 1
ATOM 2230 N N . LEU A 1 280 ? -4.700 -0.455 11.570 1.00 94.38 280 LEU A N 1
ATOM 2231 C CA . LEU A 1 280 ? -3.584 0.473 11.588 1.00 94.38 280 LEU A CA 1
ATOM 2232 C C . LEU A 1 280 ? -3.081 0.623 13.020 1.00 94.38 280 LEU A C 1
ATOM 2234 O O . LEU A 1 280 ? -3.871 0.696 13.964 1.00 94.38 280 LEU A O 1
ATOM 2238 N N . PHE A 1 281 ? -1.762 0.663 13.173 1.00 95.06 281 PHE A N 1
ATOM 2239 C CA . PHE A 1 281 ? -1.095 0.879 14.448 1.00 95.06 281 PHE A CA 1
ATOM 2240 C C . PHE A 1 281 ? -0.194 2.108 14.363 1.00 95.06 281 PHE A C 1
ATOM 2242 O O . PHE A 1 281 ? 0.579 2.252 13.417 1.00 95.06 281 PHE A O 1
ATOM 2249 N N . PHE A 1 282 ? -0.269 2.953 15.386 1.00 93.56 282 PHE A N 1
ATOM 2250 C CA . PHE A 1 282 ? 0.633 4.076 15.588 1.00 93.56 282 PHE A CA 1
ATOM 2251 C C . PHE A 1 282 ? 1.288 3.974 16.955 1.00 93.56 282 PHE A C 1
ATOM 2253 O O . PHE A 1 282 ? 0.600 3.933 17.975 1.00 93.56 282 PHE A O 1
ATOM 2260 N N . GLU A 1 283 ? 2.617 4.010 16.980 1.00 94.88 283 GLU A N 1
ATOM 2261 C CA . GLU A 1 283 ? 3.351 4.268 18.215 1.00 94.88 283 GLU A CA 1
ATOM 2262 C C . GLU A 1 283 ? 2.969 5.653 18.736 1.00 94.88 283 GLU A C 1
ATOM 2264 O O . GLU A 1 283 ? 3.066 6.648 18.013 1.00 94.88 283 GLU A O 1
ATOM 2269 N N . ALA A 1 284 ? 2.501 5.698 19.980 1.00 95.31 284 ALA A N 1
ATOM 2270 C CA . ALA A 1 284 ? 2.029 6.919 20.605 1.00 95.31 284 ALA A CA 1
ATOM 2271 C C . ALA A 1 284 ? 2.158 6.841 22.127 1.00 95.31 284 ALA A C 1
ATOM 2273 O O . ALA A 1 284 ? 1.970 5.784 22.734 1.00 95.31 284 ALA A O 1
ATOM 2274 N N . ASP A 1 285 ? 2.417 7.990 22.736 1.00 94.25 285 ASP A N 1
ATOM 2275 C CA . ASP A 1 285 ? 2.360 8.185 24.172 1.00 94.25 285 ASP A CA 1
ATOM 2276 C C . ASP A 1 285 ? 0.916 8.038 24.666 1.00 94.25 28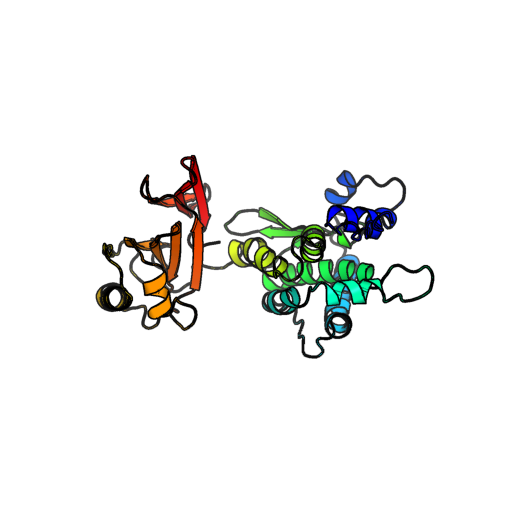5 ASP A C 1
ATOM 2278 O O . ASP A 1 285 ? -0.057 8.334 23.970 1.00 94.25 285 ASP A O 1
ATOM 2282 N N . ALA A 1 286 ? 0.764 7.626 25.922 1.00 93.12 286 ALA A N 1
ATOM 2283 C CA . ALA A 1 286 ? -0.552 7.558 26.552 1.00 93.12 286 ALA A CA 1
ATOM 2284 C C . ALA A 1 286 ? -1.114 8.937 26.938 1.00 93.12 286 ALA A C 1
ATOM 2286 O O . ALA A 1 286 ? -2.307 9.045 27.223 1.00 93.12 286 ALA A O 1
ATOM 2287 N N . VAL A 1 287 ? -0.249 9.954 27.025 1.00 91.81 287 VAL A N 1
ATOM 2288 C CA . VAL A 1 287 ? -0.583 11.307 27.478 1.00 91.81 287 VAL A CA 1
ATOM 2289 C C . VAL A 1 287 ? 0.063 12.331 26.536 1.00 91.81 287 VAL A C 1
ATOM 2291 O O . VAL A 1 287 ? 1.274 12.249 26.337 1.00 91.81 287 VAL A O 1
ATOM 2294 N N . PRO A 1 288 ? -0.694 13.322 26.021 1.00 93.69 288 PRO A N 1
ATOM 2295 C CA . PRO A 1 288 ? -2.154 13.458 26.111 1.00 93.69 288 PRO A CA 1
ATOM 2296 C C . PRO A 1 288 ? -2.898 12.260 25.501 1.00 93.69 288 PRO A C 1
ATOM 2298 O O . PRO A 1 288 ? -2.368 11.572 24.634 1.00 93.69 288 PRO A O 1
ATOM 2301 N N . GLU A 1 289 ? -4.118 11.998 25.985 1.00 95.69 289 GLU A N 1
ATOM 2302 C CA . GLU A 1 289 ? -4.933 10.895 25.464 1.00 95.69 289 GLU A CA 1
ATOM 2303 C C . GLU A 1 289 ? -5.205 11.117 23.966 1.00 95.69 289 GLU A C 1
ATOM 2305 O O . GLU A 1 289 ? -5.692 12.195 23.603 1.00 95.69 289 GLU A O 1
ATOM 2310 N N . PRO A 1 290 ? -4.908 10.132 23.099 1.00 97.19 290 PRO A N 1
ATOM 2311 C CA . PRO A 1 290 ? -5.147 10.256 21.669 1.00 97.19 290 PRO A CA 1
ATOM 2312 C C . PRO A 1 290 ? -6.619 10.500 21.343 1.00 97.19 290 PRO A C 1
ATOM 2314 O O . PRO A 1 290 ? -7.515 9.960 21.994 1.00 97.19 290 PRO A O 1
ATOM 2317 N N . GLN A 1 291 ? -6.872 11.273 20.291 1.00 97.12 291 GLN A N 1
ATOM 2318 C CA . GLN A 1 291 ? -8.214 11.638 19.845 1.00 97.12 291 GLN A CA 1
ATOM 2319 C C . GLN A 1 291 ? -8.420 11.271 18.381 1.00 97.12 291 GLN A C 1
ATOM 2321 O O . GLN A 1 291 ? -7.512 11.419 17.565 1.00 97.12 291 GLN A O 1
ATOM 2326 N N . LEU A 1 292 ? -9.637 10.833 18.059 1.00 97.00 292 LEU A N 1
ATOM 2327 C CA . LEU A 1 292 ? -10.075 10.583 16.694 1.00 97.00 292 LEU A CA 1
ATOM 2328 C C . LEU A 1 292 ? -11.262 11.494 16.373 1.00 97.00 292 LEU A C 1
ATOM 2330 O O . LEU A 1 292 ? -12.320 11.392 17.003 1.00 97.00 292 LEU A O 1
ATOM 2334 N N . SER A 1 293 ? -11.091 12.378 15.396 1.00 96.19 293 SER A N 1
ATOM 2335 C CA . SER A 1 293 ? -12.147 13.251 14.878 1.00 96.19 293 SER A CA 1
ATOM 2336 C C . SER A 1 293 ? -12.487 12.904 13.432 1.00 96.19 293 SER A C 1
ATOM 2338 O O . SER A 1 293 ? -11.693 12.300 12.713 1.00 96.19 293 SER A O 1
ATOM 2340 N N . LYS A 1 294 ? -13.698 13.283 13.017 1.00 95.94 294 LYS A N 1
ATOM 2341 C CA . LYS A 1 294 ? -14.132 13.236 11.620 1.00 95.94 294 LYS A CA 1
ATOM 2342 C C . LYS A 1 294 ? -14.030 14.639 11.046 1.00 95.94 294 LYS A C 1
ATOM 2344 O O . LYS A 1 294 ? -14.564 15.576 11.641 1.00 95.94 294 LYS A O 1
ATOM 2349 N N . GLU A 1 295 ? -13.364 14.769 9.915 1.00 95.06 295 GLU A N 1
ATOM 2350 C CA . GLU A 1 295 ? -13.240 16.014 9.164 1.00 95.06 295 GLU A CA 1
ATOM 2351 C C . GLU A 1 295 ? -13.741 15.792 7.729 1.00 95.06 295 GLU A C 1
ATOM 2353 O O . GLU A 1 295 ? -14.159 14.693 7.355 1.00 95.06 295 GLU A O 1
ATOM 2358 N N . LYS A 1 296 ? -13.785 16.865 6.938 1.00 92.25 296 LYS A N 1
ATOM 2359 C CA . LYS A 1 296 ? -14.091 16.791 5.511 1.00 92.25 296 LYS A CA 1
ATOM 2360 C C . LYS A 1 296 ? -13.055 17.581 4.736 1.00 92.25 296 LYS A C 1
ATOM 2362 O O . LYS A 1 296 ? -12.731 18.707 5.112 1.00 92.25 296 LYS A O 1
ATOM 2367 N N . THR A 1 297 ? -12.588 17.010 3.640 1.00 86.94 297 THR A N 1
ATOM 2368 C CA . THR A 1 297 ? -11.788 17.713 2.637 1.00 86.94 297 THR A CA 1
ATOM 2369 C C . THR A 1 297 ? -12.617 18.803 1.948 1.00 86.94 297 THR A C 1
ATOM 2371 O O . THR A 1 297 ? -13.843 18.870 2.075 1.00 86.94 297 THR A O 1
ATOM 2374 N N . ALA A 1 298 ? -11.948 19.672 1.185 1.00 85.00 298 ALA A N 1
ATOM 2375 C CA . ALA A 1 298 ? -12.599 20.772 0.469 1.00 85.00 298 ALA A CA 1
ATOM 2376 C C . ALA A 1 298 ? -13.662 20.308 -0.549 1.00 85.00 298 ALA A C 1
ATOM 2378 O O . ALA A 1 298 ? -14.612 21.039 -0.816 1.00 85.00 298 ALA A O 1
ATOM 2379 N N . ASP A 1 299 ? -13.522 19.098 -1.093 1.00 83.38 299 ASP A N 1
ATOM 2380 C CA . ASP A 1 299 ? -14.477 18.454 -2.004 1.00 83.38 299 ASP A CA 1
ATOM 2381 C C . ASP A 1 299 ? -15.574 17.648 -1.273 1.00 83.38 299 ASP A C 1
ATOM 2383 O O . ASP A 1 299 ? -16.444 17.057 -1.909 1.00 83.38 299 ASP A O 1
ATOM 2387 N N . GLY A 1 300 ? -15.578 17.660 0.064 1.00 87.38 300 GLY A N 1
ATOM 2388 C CA . GLY A 1 300 ? -16.616 17.056 0.898 1.00 87.38 300 GLY A CA 1
ATOM 2389 C C . GLY A 1 300 ? -16.393 15.588 1.264 1.00 87.38 300 GLY A C 1
ATOM 2390 O O . GLY A 1 300 ? -17.248 15.024 1.957 1.00 87.38 300 GLY A O 1
ATOM 2391 N N . THR A 1 301 ? -15.274 14.983 0.856 1.00 89.00 301 THR A N 1
ATOM 2392 C CA . THR A 1 301 ? -14.894 13.619 1.253 1.00 89.00 301 THR A CA 1
ATOM 2393 C C . THR A 1 301 ? -14.631 13.564 2.759 1.00 89.00 301 THR A C 1
ATOM 2395 O O . THR A 1 301 ? -13.892 14.379 3.306 1.00 89.00 301 THR A O 1
ATOM 2398 N N . GLU A 1 302 ? -15.254 12.610 3.458 1.00 94.25 302 GLU A N 1
ATOM 2399 C CA . GLU A 1 302 ? -15.009 12.407 4.890 1.00 94.25 302 GLU A CA 1
ATOM 2400 C C . GLU A 1 302 ? -13.600 11.840 5.124 1.00 94.25 302 GLU A C 1
ATOM 2402 O O . GLU A 1 302 ? -13.194 10.853 4.504 1.00 94.25 302 GLU A O 1
ATOM 2407 N N . THR A 1 303 ? -12.872 12.446 6.055 1.00 95.12 303 THR A N 1
ATOM 2408 C CA . THR A 1 303 ? -11.587 11.961 6.559 1.00 95.12 303 THR A CA 1
ATOM 2409 C C . THR A 1 303 ? -11.692 11.684 8.050 1.00 95.12 303 THR A C 1
ATOM 2411 O O . THR A 1 303 ? -12.529 12.253 8.759 1.00 95.12 303 THR A O 1
ATOM 2414 N N . ILE A 1 304 ? -10.838 10.792 8.543 1.00 96.44 304 ILE A N 1
ATOM 2415 C CA . ILE A 1 304 ? -10.586 10.674 9.975 1.00 96.44 304 ILE A CA 1
ATOM 2416 C C . ILE A 1 304 ? -9.222 11.268 10.294 1.00 96.44 304 ILE A C 1
ATOM 2418 O O . ILE A 1 304 ? -8.246 11.086 9.562 1.00 96.44 304 ILE A O 1
ATOM 2422 N N . VAL A 1 305 ? -9.164 11.977 11.412 1.00 97.25 305 VAL A N 1
ATOM 2423 C CA . VAL A 1 305 ? -7.956 12.627 11.896 1.00 97.25 305 VAL A CA 1
ATOM 2424 C C . VAL A 1 305 ? -7.614 12.058 13.256 1.00 97.25 305 VAL A C 1
ATOM 2426 O O . VAL A 1 305 ? -8.367 12.202 14.219 1.00 97.25 305 VAL A O 1
ATOM 2429 N N . LEU A 1 306 ? -6.452 11.417 13.321 1.00 97.19 306 LEU A N 1
ATOM 2430 C CA . LEU A 1 306 ? -5.824 10.991 14.556 1.00 97.19 306 LEU A CA 1
ATOM 2431 C C . LEU A 1 306 ? -4.922 12.113 15.071 1.00 97.19 306 LEU A C 1
ATOM 2433 O O . LEU A 1 306 ? -3.967 12.517 14.403 1.00 97.19 306 LEU A O 1
ATOM 2437 N N . LEU A 1 307 ? -5.203 12.574 16.284 1.00 97.19 307 LEU A N 1
ATOM 2438 C CA . LEU A 1 307 ? -4.315 13.425 17.066 1.00 97.19 307 LEU A CA 1
ATOM 2439 C C . LEU A 1 307 ? -3.722 12.584 18.194 1.00 97.19 307 LEU A C 1
ATOM 2441 O O . LEU A 1 307 ? -4.453 12.051 19.027 1.00 97.19 307 LEU A O 1
ATOM 2445 N N . ALA A 1 308 ? -2.402 12.459 18.222 1.00 96.12 308 ALA A N 1
ATOM 2446 C CA . ALA A 1 308 ? -1.669 11.705 19.232 1.00 96.12 308 ALA A CA 1
ATOM 2447 C C . ALA A 1 308 ? -0.406 12.467 19.658 1.00 96.12 308 ALA A C 1
ATOM 2449 O O . ALA A 1 308 ? -0.084 13.517 19.103 1.00 96.12 308 ALA A O 1
ATOM 2450 N N . SER A 1 309 ? 0.317 11.942 20.643 1.00 95.38 309 SER A N 1
ATOM 2451 C CA . SER A 1 309 ? 1.681 12.371 20.967 1.00 95.38 309 SER A CA 1
ATOM 2452 C C . SER A 1 309 ? 2.635 11.217 20.721 1.00 95.38 309 SER A C 1
ATOM 2454 O O . SER A 1 309 ? 2.260 10.070 20.942 1.00 95.38 309 SER A O 1
ATOM 2456 N N . ARG A 1 310 ? 3.848 11.507 20.265 1.00 94.19 310 ARG A N 1
ATOM 2457 C CA . ARG A 1 310 ? 4.938 10.542 20.156 1.00 94.19 310 ARG A CA 1
ATOM 2458 C C . ARG A 1 310 ? 6.212 11.203 20.653 1.00 94.19 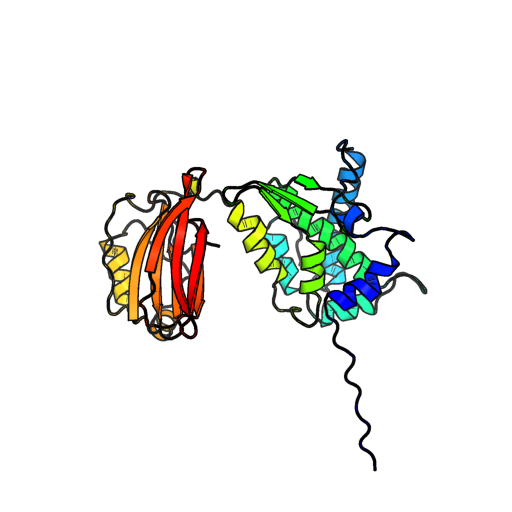310 ARG A C 1
ATOM 2460 O O . ARG A 1 310 ? 6.586 12.255 20.137 1.00 94.19 310 ARG A O 1
ATOM 2467 N N . ASP A 1 311 ? 6.866 10.588 21.633 1.00 93.00 311 ASP A N 1
ATOM 2468 C CA . ASP A 1 311 ? 8.081 11.124 22.254 1.00 93.00 311 ASP A CA 1
ATOM 2469 C C . ASP A 1 311 ? 7.870 12.561 22.789 1.00 93.00 311 ASP A C 1
ATOM 2471 O O . ASP A 1 311 ? 8.752 13.418 22.724 1.00 93.00 311 ASP A O 1
ATOM 2475 N N . GLY A 1 312 ? 6.659 12.843 23.287 1.00 92.00 312 GLY A N 1
ATOM 2476 C CA . GLY A 1 312 ? 6.228 14.154 23.780 1.00 92.00 312 GLY A CA 1
ATOM 2477 C C . GLY A 1 312 ? 5.889 15.188 22.698 1.00 92.00 312 GLY A C 1
ATOM 2478 O O . GLY A 1 312 ? 5.485 16.303 23.036 1.00 92.00 312 GLY A O 1
ATOM 2479 N N . ALA A 1 313 ? 6.039 14.854 21.414 1.00 94.81 313 ALA A N 1
ATOM 2480 C CA . ALA A 1 313 ? 5.702 15.736 20.302 1.00 94.81 313 ALA A CA 1
ATOM 2481 C C . ALA A 1 313 ? 4.298 15.427 19.748 1.00 94.81 313 ALA A C 1
ATOM 2483 O O . ALA A 1 313 ? 3.969 14.259 19.530 1.00 94.81 313 ALA A O 1
ATOM 2484 N N . PRO A 1 314 ? 3.465 16.446 19.462 1.00 94.25 314 PRO A N 1
ATOM 2485 C CA . PRO A 1 314 ? 2.158 16.223 18.861 1.00 94.25 314 PRO A CA 1
ATOM 2486 C C . PRO A 1 314 ? 2.295 15.692 17.430 1.00 94.25 314 PRO A C 1
ATOM 2488 O O . PRO A 1 314 ? 3.052 16.222 16.616 1.00 94.25 314 PRO A O 1
ATOM 2491 N N . VAL A 1 315 ? 1.501 14.674 17.113 1.00 94.81 315 VAL A N 1
ATOM 2492 C CA . VAL A 1 315 ? 1.396 14.059 15.791 1.00 94.81 315 VAL A CA 1
ATOM 2493 C C . VAL A 1 315 ? -0.050 14.163 15.324 1.00 94.81 315 VAL A C 1
ATOM 2495 O O . VAL A 1 315 ? -0.973 13.733 16.016 1.00 94.81 315 VAL A O 1
ATOM 2498 N N . ARG A 1 316 ? -0.241 14.720 14.126 1.00 95.56 316 ARG A N 1
ATOM 2499 C CA . ARG A 1 316 ? -1.513 14.702 13.400 1.00 95.56 316 ARG A CA 1
ATOM 2500 C C . ARG A 1 316 ? -1.375 13.763 12.214 1.00 95.56 316 ARG A C 1
ATOM 2502 O O . ARG A 1 316 ? -0.465 13.933 11.405 1.00 95.56 316 ARG A O 1
ATOM 2509 N N . HIS A 1 317 ? -2.286 12.808 12.104 1.00 94.44 317 HIS A N 1
ATOM 2510 C CA . HIS A 1 317 ? -2.368 11.915 10.960 1.00 94.44 317 HIS A CA 1
ATOM 2511 C C . HIS A 1 317 ? -3.783 11.938 10.393 1.00 94.44 317 HIS A C 1
ATOM 2513 O O . HIS A 1 317 ? -4.743 11.616 11.088 1.00 94.44 317 HIS A O 1
ATOM 2519 N N . GLU A 1 318 ? -3.901 12.334 9.134 1.00 93.81 318 GLU A N 1
ATOM 2520 C CA . GLU A 1 318 ? -5.164 12.424 8.410 1.00 93.81 318 GLU A CA 1
ATOM 2521 C C . GLU A 1 318 ? -5.223 11.322 7.356 1.00 93.81 318 GLU A C 1
ATOM 2523 O O . GLU A 1 318 ? -4.248 11.095 6.641 1.00 93.81 318 GLU A O 1
ATOM 2528 N N . MET A 1 319 ? -6.354 10.626 7.283 1.00 93.56 319 MET A N 1
ATOM 2529 C CA . MET A 1 319 ? -6.582 9.539 6.335 1.00 93.56 319 MET A CA 1
ATOM 2530 C C . MET A 1 319 ? -8.043 9.522 5.881 1.00 93.56 319 MET A C 1
ATOM 2532 O O . MET A 1 319 ? -8.928 10.056 6.555 1.00 93.56 319 MET A O 1
ATOM 2536 N N . LEU A 1 320 ? -8.303 8.884 4.743 1.00 94.06 320 LEU A N 1
ATOM 2537 C CA . LEU A 1 320 ? -9.662 8.649 4.260 1.00 94.06 320 LEU A CA 1
ATOM 2538 C C . LEU A 1 320 ? -10.449 7.826 5.287 1.00 94.06 320 LEU A C 1
ATOM 2540 O O . LEU A 1 320 ? -9.878 7.035 6.041 1.00 94.06 320 LEU A O 1
ATOM 2544 N N . TRP A 1 321 ? -11.771 7.999 5.340 1.00 95.38 321 TRP A N 1
ATOM 2545 C CA . TRP A 1 321 ? -12.576 7.345 6.377 1.00 95.38 321 TRP A CA 1
ATOM 2546 C C . TRP A 1 321 ? -12.544 5.811 6.315 1.00 95.38 321 TRP A C 1
ATOM 2548 O O . TRP A 1 321 ? -12.801 5.165 7.330 1.00 95.38 321 TRP A O 1
ATOM 2558 N N . TRP A 1 322 ? -12.188 5.225 5.168 1.00 94.69 322 TRP A N 1
ATOM 2559 C CA . TRP A 1 322 ? -11.983 3.782 4.980 1.00 94.69 322 TRP A CA 1
ATOM 2560 C C . TRP A 1 322 ? -10.560 3.296 5.290 1.00 94.69 322 TRP A C 1
ATOM 2562 O O . TRP A 1 322 ? -10.255 2.115 5.099 1.00 94.69 322 TRP A O 1
ATOM 2572 N N . GLY A 1 323 ? -9.713 4.182 5.812 1.00 90.12 323 GLY A N 1
ATOM 2573 C CA . GLY A 1 323 ? -8.357 3.882 6.248 1.00 90.12 323 GLY A CA 1
ATOM 2574 C C . GLY A 1 323 ? -7.283 4.108 5.182 1.00 90.12 323 GLY A C 1
ATOM 2575 O O . GLY A 1 323 ? -7.581 4.650 4.115 1.00 90.12 323 GLY A O 1
ATOM 2576 N N . PRO A 1 324 ? -6.027 3.773 5.528 1.00 82.06 324 PRO A N 1
ATOM 2577 C CA . PRO A 1 324 ? -4.863 3.919 4.658 1.00 82.06 324 PRO A CA 1
ATOM 2578 C C . PRO A 1 324 ? -4.753 2.809 3.617 1.00 82.06 324 PRO A C 1
ATOM 2580 O O . PRO A 1 324 ? -5.471 1.787 3.766 1.00 82.06 324 PRO A O 1
#

Foldseek 3Di:
DPPDPPPDPPFFALVNCCVPAPPVVADPPDDPVCQLPDQPCPVPPVVVVVVLVVLLVVLQVCVCVLLVNVPQHQPLALVSLVSNLLSQAQVSLVSQQVDDPDPPGGGNNNSNLQSVLSNLQSSLCVHQVWAWRAGVVRLQIWTWHAAPVGIDIDRSSSLSSRCNGPVNPSVSVSSVCCCVPRVARRPPLLPFDFQDAQPQAQDKFQFDAPVVVVVSCVVRRVLQVDQDDPPQDRVRRVVQRWSMWGWHQDSRRQWIWTWTAGPQFIKTWIQGSPHTDDMDGDGFDPPPPKDWDWDADPVGFIKIWIWGHDPNHIDIDIDGRRGD

Radius of gyration: 23.51 Å; chains: 1; bounding box: 77×42×61 Å

Sequence (324 aa):
MKKLQVYKPARLDAERLFREQFLPLYPPGSDLGVIRRTDANPAKNPASLSAIEETAELFAKLAPDALGAPDLDLDFTDASVHRLAPLLTAEARDRLFEKRAAPGEPPLFVHFVIHGVLYLAACAVRTRGATWLVRSPLWESRVRLEGKAGVWEIAPFSWWLRALSDDEIGRSTLADRYRTHVEEPTLDAESWARVCEPDRRLPRLSRPRYDTLVKLLQTHLPEVTDLGEHFPSPQRFDELAFKWLAPHVVGDGRAVVLFGLAEKGVHLYWITKAGFAKALFFEADAVPEPQLSKEKTADGTETIVLLASRDGAPVRHEMLWWGP

pLDDT: mean 92.66, std 9.56, range [33.12, 98.5]